Protein AF-K2C722-F1 (afdb_monomer_lite)

Foldseek 3Di:
DPPVVVVLQVVQLPQPVVVPPCLQAPDPPRPPPNDPPLLVQDPCSVCVVPPVVVVQQPDDQKWKWKAKDLCVVVCVVVVDDFFDPPDLDRHGDTFTWDQPPVPRDIDTDPVVVCCLPPNVVVVPPDPRRIDIDMDIDGDDPPDDDTHGNVVSCVVVVVVVCVVCVVVDDPVRVVVVVVVVVVVCVVCVVVVCVPVVDDPVVSVVVVSVVD

Structure (mmCIF, N/CA/C/O backbone):
data_AF-K2C722-F1
#
_entry.id   AF-K2C722-F1
#
loop_
_atom_site.group_PDB
_atom_site.id
_atom_site.type_symbol
_atom_site.label_atom_id
_atom_site.label_alt_id
_atom_site.label_comp_id
_atom_site.label_asym_id
_atom_site.label_entity_id
_atom_site.label_seq_id
_atom_site.pdbx_PDB_ins_code
_atom_site.Cartn_x
_atom_site.Cartn_y
_atom_site.Cartn_z
_atom_site.occupancy
_atom_site.B_iso_or_equiv
_atom_site.auth_seq_id
_atom_site.auth_comp_id
_atom_site.auth_asym_id
_atom_site.auth_atom_id
_atom_site.pdbx_PDB_model_num
ATOM 1 N N . MET A 1 1 ? -25.438 4.669 4.519 1.00 49.47 1 MET A N 1
ATOM 2 C CA . MET A 1 1 ? -24.004 4.499 4.836 1.00 49.47 1 MET A CA 1
ATOM 3 C C . MET A 1 1 ? -23.134 4.475 3.572 1.00 49.47 1 MET A C 1
ATOM 5 O O . MET A 1 1 ? -22.065 5.057 3.625 1.00 49.47 1 MET A O 1
ATOM 9 N N . ASN A 1 2 ? -23.603 3.926 2.437 1.00 55.91 2 ASN A N 1
ATOM 10 C CA . ASN A 1 2 ? -22.824 3.865 1.182 1.00 55.91 2 ASN A CA 1
ATOM 11 C C . ASN A 1 2 ? -22.494 5.229 0.547 1.00 55.91 2 ASN A C 1
ATOM 13 O O . ASN A 1 2 ? -21.350 5.465 0.202 1.00 55.91 2 ASN A O 1
ATOM 17 N N . ASP A 1 3 ? -23.433 6.176 0.503 1.00 63.31 3 ASP A N 1
ATOM 18 C CA . ASP A 1 3 ? -23.260 7.414 -0.286 1.00 63.31 3 ASP A CA 1
ATOM 19 C C . ASP A 1 3 ? -22.109 8.331 0.194 1.00 63.31 3 ASP A C 1
ATOM 21 O O . ASP A 1 3 ? -21.413 8.969 -0.593 1.00 63.31 3 ASP A O 1
ATOM 25 N N . ALA A 1 4 ? -21.870 8.387 1.509 1.00 63.53 4 ALA A N 1
ATOM 26 C CA . ALA A 1 4 ? -20.771 9.167 2.085 1.00 63.53 4 ALA A CA 1
ATOM 27 C C . ALA A 1 4 ? -19.415 8.452 1.967 1.00 63.53 4 ALA A C 1
ATOM 29 O O . ALA A 1 4 ? -18.382 9.115 1.868 1.00 63.53 4 ALA A O 1
ATOM 30 N N . TYR A 1 5 ? -19.427 7.114 1.983 1.00 64.25 5 TYR A N 1
ATOM 31 C CA . TYR A 1 5 ? -18.240 6.289 1.784 1.00 64.25 5 TYR A CA 1
ATOM 32 C C . TYR A 1 5 ? -17.768 6.373 0.339 1.00 64.25 5 TYR A C 1
ATOM 34 O O . TYR A 1 5 ? -16.618 6.729 0.102 1.00 64.25 5 TYR A O 1
ATOM 42 N N . ASP A 1 6 ? -18.681 6.145 -0.604 1.00 66.06 6 ASP A N 1
ATOM 43 C CA . ASP A 1 6 ? -18.405 6.186 -2.036 1.00 66.06 6 ASP A CA 1
ATOM 44 C C . ASP A 1 6 ? -17.874 7.570 -2.427 1.00 66.06 6 ASP A C 1
ATOM 46 O O . ASP A 1 6 ? -16.837 7.679 -3.074 1.00 66.06 6 ASP A O 1
ATOM 50 N N . LYS A 1 7 ? -18.462 8.644 -1.882 1.00 68.94 7 LYS A N 1
ATOM 51 C CA . LYS A 1 7 ? -17.962 10.010 -2.081 1.00 68.94 7 LYS A CA 1
ATOM 52 C C . LYS A 1 7 ? -16.553 10.245 -1.520 1.00 68.94 7 LYS A C 1
ATOM 54 O O . LYS A 1 7 ? -15.728 10.875 -2.180 1.00 68.94 7 LYS A O 1
ATOM 59 N N . ALA A 1 8 ? -16.259 9.789 -0.300 1.00 64.00 8 ALA A N 1
ATOM 60 C CA . ALA A 1 8 ? -14.927 9.951 0.292 1.00 64.00 8 ALA A CA 1
ATOM 61 C C . ALA A 1 8 ? -13.867 9.126 -0.457 1.00 64.00 8 ALA A C 1
ATOM 63 O O . ALA A 1 8 ? -12.731 9.578 -0.627 1.00 64.00 8 ALA A O 1
ATOM 64 N N . LEU A 1 9 ? -14.252 7.937 -0.925 1.00 64.44 9 LEU A N 1
ATOM 65 C CA . LEU A 1 9 ? -13.426 7.066 -1.745 1.00 64.44 9 LEU A CA 1
ATOM 66 C C . LEU A 1 9 ? -13.144 7.718 -3.104 1.00 64.44 9 LEU A C 1
ATOM 68 O O . LEU A 1 9 ? -11.983 7.807 -3.492 1.00 64.44 9 LEU A O 1
ATOM 72 N N . ASP A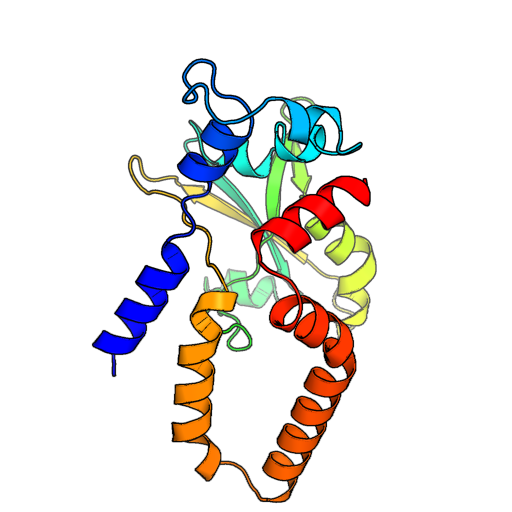 1 10 ? -14.163 8.261 -3.771 1.00 66.12 10 ASP A N 1
ATOM 73 C CA . ASP A 1 10 ? -14.034 9.000 -5.031 1.00 66.12 10 ASP A CA 1
ATOM 74 C C . ASP A 1 10 ? -13.105 10.215 -4.879 1.00 66.12 10 ASP A C 1
ATOM 76 O O . ASP A 1 10 ? -12.192 10.426 -5.680 1.00 66.12 10 ASP A O 1
ATOM 80 N N . GLU A 1 11 ? -13.253 10.988 -3.798 1.00 64.75 11 GLU A N 1
ATOM 81 C CA . GLU A 1 11 ? -12.374 12.125 -3.502 1.00 64.75 11 GLU A CA 1
ATOM 82 C C . GLU A 1 11 ? -10.918 11.697 -3.232 1.00 64.75 11 GLU A C 1
ATOM 84 O O . GLU A 1 11 ? -9.975 12.401 -3.636 1.00 64.75 11 GLU A O 1
ATOM 89 N N . ALA A 1 12 ? -10.712 10.559 -2.561 1.00 59.62 12 ALA A N 1
ATOM 90 C CA . ALA A 1 12 ? -9.397 9.967 -2.310 1.00 59.62 12 ALA A CA 1
ATOM 91 C C . ALA A 1 12 ? -8.773 9.381 -3.585 1.00 59.62 12 ALA A C 1
ATOM 93 O O . ALA A 1 12 ? -7.562 9.502 -3.780 1.00 59.62 12 ALA A O 1
ATOM 94 N N . HIS A 1 13 ? -9.601 8.842 -4.477 1.00 60.03 13 HIS A N 1
ATOM 95 C CA . HIS A 1 13 ? -9.260 8.415 -5.827 1.00 60.03 13 HIS A CA 1
ATOM 96 C C . HIS A 1 13 ? -8.965 9.602 -6.768 1.00 60.03 13 HIS A C 1
ATOM 98 O O . HIS A 1 13 ? -8.441 9.432 -7.857 1.00 60.03 13 HIS A O 1
ATOM 104 N N . CYS A 1 14 ? -9.133 10.863 -6.379 1.00 53.41 14 CYS A N 1
ATOM 105 C CA . CYS A 1 14 ? -8.705 11.972 -7.248 1.00 53.41 14 CYS A CA 1
ATOM 106 C C . CYS A 1 14 ? -7.170 12.168 -7.353 1.00 53.41 14 CYS A C 1
ATOM 108 O O . CYS A 1 14 ? -6.729 13.243 -7.767 1.00 53.41 14 CYS A O 1
ATOM 110 N N . PHE A 1 15 ? -6.321 11.187 -7.000 1.00 47.53 15 PHE A N 1
ATOM 111 C CA . PHE A 1 15 ? -4.897 11.241 -7.355 1.00 47.53 15 PHE A CA 1
ATOM 112 C C . PHE A 1 15 ? -4.703 10.853 -8.826 1.00 47.53 15 PHE A C 1
ATOM 114 O O . PHE A 1 15 ? -4.385 9.717 -9.189 1.00 47.53 15 PHE A O 1
ATOM 121 N N . GLU A 1 16 ? -4.896 11.844 -9.692 1.00 51.19 16 GLU A N 1
ATOM 122 C CA . GLU A 1 16 ? -4.598 11.769 -11.115 1.00 51.19 16 GLU A CA 1
ATOM 123 C C . GLU A 1 16 ? -3.079 11.799 -11.359 1.00 51.19 16 GLU A C 1
ATOM 125 O O . GLU A 1 16 ? -2.520 12.801 -11.808 1.00 51.19 16 GLU A O 1
ATOM 130 N N . GLY A 1 17 ? -2.396 10.685 -11.075 1.00 42.75 17 GLY A N 1
ATOM 131 C CA . GLY A 1 17 ? -0.932 10.585 -11.153 1.00 42.75 17 GLY A CA 1
ATOM 132 C C . GLY A 1 17 ? -0.326 11.012 -12.499 1.00 42.75 17 GLY A C 1
ATOM 133 O O . GLY A 1 17 ? 0.795 11.507 -12.528 1.00 42.75 17 GLY A O 1
ATOM 134 N N . ARG A 1 18 ? -1.070 10.912 -13.611 1.00 40.12 18 ARG A N 1
ATOM 135 C CA . ARG A 1 18 ? -0.572 11.319 -14.937 1.00 40.12 18 ARG A CA 1
ATOM 136 C C . ARG A 1 18 ? -0.711 12.792 -15.278 1.00 40.12 18 ARG A C 1
ATOM 138 O O . ARG A 1 18 ? 0.206 13.321 -15.897 1.00 40.12 18 ARG A O 1
ATOM 145 N N . LYS A 1 19 ? -1.826 13.437 -14.914 1.00 41.91 19 LYS A N 1
ATOM 146 C CA . LYS A 1 19 ? -1.986 14.870 -15.202 1.00 41.91 19 LYS A CA 1
ATOM 147 C C . LYS A 1 19 ? -1.009 15.666 -14.355 1.00 41.91 19 LYS A C 1
ATOM 149 O O . LYS A 1 19 ? -0.272 16.473 -14.880 1.00 41.91 19 LYS A O 1
ATOM 154 N N . CYS A 1 20 ? -0.879 15.334 -13.072 1.00 43.81 20 CYS A N 1
ATOM 155 C CA . CYS A 1 20 ? 0.041 16.066 -12.213 1.00 43.81 20 CYS A CA 1
ATOM 156 C C . CYS A 1 20 ? 1.510 15.799 -12.564 1.00 43.81 20 CYS A C 1
ATOM 158 O O . CYS A 1 20 ? 2.235 16.744 -12.807 1.00 43.81 20 CYS A O 1
ATOM 160 N N . LEU A 1 21 ? 1.991 14.555 -12.644 1.00 40.16 21 LEU A N 1
ATOM 161 C CA . LEU A 1 21 ? 3.446 14.361 -12.679 1.00 40.16 21 LEU A CA 1
ATOM 162 C C . LEU A 1 21 ? 4.076 14.623 -14.054 1.00 40.16 21 LEU A C 1
ATOM 164 O O . LEU A 1 21 ? 5.114 15.257 -14.094 1.00 40.16 21 LEU A O 1
ATOM 168 N N . ARG A 1 22 ? 3.468 14.251 -15.190 1.00 38.78 22 ARG A N 1
ATOM 169 C CA . ARG A 1 22 ? 4.047 14.570 -16.518 1.00 38.78 22 ARG A CA 1
ATOM 170 C C . ARG A 1 22 ? 3.846 16.029 -16.946 1.00 38.78 22 ARG A C 1
ATOM 172 O O . ARG A 1 22 ? 4.718 16.570 -17.617 1.00 38.78 22 ARG A O 1
ATOM 179 N N . GLU A 1 23 ? 2.744 16.679 -16.564 1.00 42.31 23 GLU A N 1
ATOM 180 C CA . GLU A 1 23 ? 2.577 18.128 -16.795 1.00 42.31 23 GLU A CA 1
ATOM 181 C C . GLU A 1 23 ? 3.453 18.950 -15.836 1.00 42.31 23 GLU A C 1
ATOM 183 O O . GLU A 1 23 ? 3.826 20.067 -16.182 1.00 42.31 23 GLU A O 1
ATOM 188 N N . ILE A 1 24 ? 3.832 18.393 -14.673 1.00 42.31 24 ILE A N 1
ATOM 189 C CA . ILE A 1 24 ? 4.789 19.020 -13.749 1.00 42.31 24 ILE A CA 1
ATOM 190 C C . ILE A 1 24 ? 6.258 18.698 -14.114 1.00 42.31 24 ILE A C 1
ATOM 192 O O . ILE A 1 24 ? 7.150 19.501 -13.857 1.00 42.31 24 ILE A O 1
ATOM 196 N N . PHE A 1 25 ? 6.536 17.541 -14.721 1.00 42.22 25 PHE A N 1
ATOM 197 C CA . PHE A 1 25 ? 7.895 16.988 -14.806 1.00 42.22 25 PHE A CA 1
ATOM 198 C C . PHE A 1 25 ? 8.334 16.500 -16.205 1.00 42.22 25 PHE A C 1
ATOM 200 O O . PHE A 1 25 ? 9.303 15.755 -16.300 1.00 42.22 25 PHE A O 1
ATOM 207 N N . GLY A 1 26 ? 7.681 16.920 -17.298 1.00 44.34 26 GLY A N 1
ATOM 208 C CA . GLY A 1 26 ? 8.295 16.859 -18.639 1.00 44.34 26 GLY A CA 1
ATOM 209 C C . GLY A 1 26 ? 7.535 16.091 -19.725 1.00 44.34 26 GLY A C 1
ATOM 210 O O . GLY A 1 26 ? 8.041 15.126 -20.292 1.00 44.34 26 GLY A O 1
ATOM 211 N N . SER A 1 27 ? 6.342 16.552 -20.103 1.00 36.72 27 SER A N 1
ATOM 212 C CA . SER A 1 27 ? 5.825 16.291 -21.453 1.00 36.72 27 SER A CA 1
ATOM 213 C C . SER A 1 27 ? 6.353 17.355 -22.428 1.00 36.72 27 SER A C 1
ATOM 215 O O . SER A 1 27 ? 6.336 18.532 -22.070 1.00 36.72 27 SER A O 1
ATOM 217 N N . PRO A 1 28 ? 6.702 17.011 -23.685 1.00 42.84 28 PRO A N 1
ATOM 218 C CA . PRO A 1 28 ? 6.964 18.005 -24.733 1.00 42.84 28 PRO A CA 1
ATOM 219 C C . PRO A 1 28 ? 5.749 18.902 -25.056 1.00 42.84 28 PRO A C 1
ATOM 221 O O . PRO A 1 28 ? 5.898 19.870 -25.791 1.00 42.84 28 PRO A O 1
ATOM 224 N N . ASN A 1 29 ? 4.569 18.613 -24.484 1.00 41.41 29 ASN A N 1
ATOM 225 C CA . ASN A 1 29 ? 3.365 19.448 -24.546 1.00 41.41 29 ASN A CA 1
ATOM 226 C C . ASN A 1 29 ? 2.873 19.917 -23.155 1.00 41.41 29 ASN A C 1
ATOM 228 O O . ASN A 1 29 ? 1.690 20.221 -22.995 1.00 41.41 29 ASN A O 1
ATOM 232 N N . ALA A 1 30 ? 3.734 19.953 -22.130 1.00 37.91 30 ALA A N 1
ATOM 233 C CA . ALA A 1 30 ? 3.372 20.530 -20.832 1.00 37.91 30 ALA A CA 1
ATOM 234 C C . ALA A 1 30 ? 3.142 22.056 -20.958 1.00 37.91 30 ALA A C 1
ATOM 236 O O . ALA A 1 30 ? 3.867 22.723 -21.703 1.00 37.91 30 ALA A O 1
ATOM 237 N N . PRO A 1 31 ? 2.149 22.642 -20.257 1.00 34.94 31 PRO A N 1
ATOM 238 C CA . PRO A 1 31 ? 1.956 24.088 -20.261 1.00 34.94 31 PRO A CA 1
ATOM 239 C C . PRO A 1 31 ? 3.216 24.778 -19.722 1.00 34.94 31 PRO A C 1
ATOM 241 O O . PRO A 1 31 ? 3.746 24.382 -18.686 1.00 34.94 31 PRO A O 1
ATOM 244 N N . ALA A 1 32 ? 3.665 25.832 -20.412 1.00 42.56 32 ALA A N 1
ATOM 245 C CA . ALA A 1 32 ? 4.924 26.565 -20.197 1.00 42.56 32 ALA A CA 1
ATOM 246 C C . ALA A 1 32 ? 5.146 27.155 -18.781 1.00 42.56 32 ALA A C 1
ATOM 248 O O . ALA A 1 32 ? 6.122 27.860 -18.549 1.00 42.56 32 ALA A O 1
ATOM 249 N N . SER A 1 33 ? 4.241 26.904 -17.834 1.00 42.19 33 SER A N 1
ATOM 250 C CA . SER A 1 33 ? 4.315 27.361 -16.449 1.00 42.19 33 SER A CA 1
ATOM 251 C C . SER A 1 33 ? 4.879 26.330 -15.471 1.00 42.19 33 SER A C 1
ATOM 253 O O . SER A 1 33 ? 5.036 26.672 -14.298 1.00 42.19 33 SER A O 1
ATOM 255 N N . CYS A 1 34 ? 5.150 25.084 -15.886 1.00 38.12 34 CYS A N 1
ATOM 256 C CA . CYS A 1 34 ? 5.889 24.174 -15.019 1.00 38.12 34 CYS A CA 1
ATOM 257 C C . CYS A 1 34 ? 7.390 24.313 -15.253 1.00 38.12 34 CYS A C 1
ATOM 259 O O . CYS A 1 34 ? 7.947 23.768 -16.199 1.00 38.12 34 CYS A O 1
ATOM 261 N N . ASN A 1 35 ? 8.025 25.116 -14.404 1.00 43.09 35 ASN A N 1
ATOM 262 C CA . ASN A 1 35 ? 9.447 25.402 -14.490 1.00 43.09 35 ASN A CA 1
ATOM 263 C C . ASN A 1 35 ? 10.284 24.114 -14.364 1.00 43.09 35 ASN A C 1
ATOM 265 O O . ASN A 1 35 ? 10.255 23.453 -13.325 1.00 43.09 35 ASN A O 1
ATOM 269 N N . ASP A 1 36 ? 11.122 23.862 -15.373 1.00 48.97 36 ASP A N 1
ATOM 270 C CA . ASP A 1 36 ? 12.230 22.885 -15.451 1.00 48.97 36 ASP A CA 1
ATOM 271 C C . ASP A 1 36 ? 13.205 22.880 -14.244 1.00 48.97 36 ASP A C 1
ATOM 273 O O . ASP A 1 36 ? 14.130 22.068 -14.149 1.00 48.97 36 ASP A O 1
ATOM 277 N N . THR A 1 37 ? 13.042 23.794 -13.289 1.00 49.41 37 THR A N 1
ATOM 278 C CA . THR A 1 37 ? 13.976 24.039 -12.188 1.00 49.41 37 THR A CA 1
ATOM 279 C C . THR A 1 37 ? 13.846 23.065 -11.017 1.00 49.41 37 THR A C 1
ATOM 281 O O . THR A 1 37 ? 14.805 22.907 -10.268 1.00 49.41 37 THR A O 1
ATOM 284 N N . LEU A 1 38 ? 12.707 22.391 -10.829 1.00 46.19 38 LEU A N 1
ATOM 285 C CA . LEU A 1 38 ? 12.528 21.440 -9.716 1.00 46.19 38 LEU A CA 1
ATOM 286 C C . LEU A 1 38 ? 13.234 20.095 -9.964 1.00 46.19 38 LEU A C 1
ATOM 288 O O . LEU A 1 38 ? 13.775 19.508 -9.028 1.00 46.19 38 LEU A O 1
ATOM 292 N N . LEU A 1 39 ? 13.284 19.631 -11.219 1.00 44.94 39 LEU A N 1
ATOM 293 C CA . LEU A 1 39 ? 13.963 18.379 -11.582 1.00 44.94 39 LEU A CA 1
ATOM 294 C C . LEU A 1 39 ? 15.482 18.510 -11.627 1.00 44.94 39 LEU A C 1
ATOM 296 O O . LEU A 1 39 ? 16.199 17.574 -11.295 1.00 44.94 39 LEU A O 1
ATOM 300 N N . THR A 1 40 ? 15.972 19.674 -12.043 1.00 49.09 40 THR A N 1
ATOM 301 C CA . THR A 1 40 ? 17.409 19.940 -12.166 1.00 49.09 40 THR A CA 1
ATOM 302 C C . THR A 1 40 ? 18.084 20.200 -10.820 1.00 49.09 40 THR A C 1
ATOM 304 O O . THR A 1 40 ? 19.303 20.083 -10.727 1.00 49.09 40 THR A O 1
ATOM 307 N N . ARG A 1 41 ? 17.313 20.537 -9.774 1.00 47.56 41 ARG A N 1
ATOM 308 C CA . ARG A 1 41 ? 17.839 20.894 -8.445 1.00 47.56 41 ARG A CA 1
ATOM 309 C C . ARG A 1 41 ? 17.711 19.787 -7.406 1.00 47.56 41 ARG A C 1
ATOM 311 O O . ARG A 1 41 ? 18.545 19.719 -6.515 1.00 47.56 41 ARG A O 1
ATOM 318 N N . ALA A 1 42 ? 16.729 18.89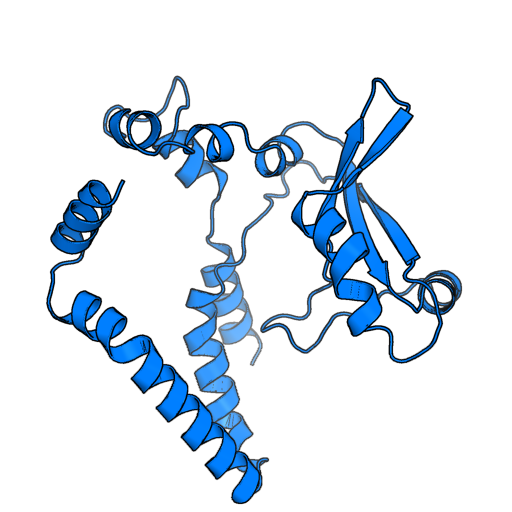3 -7.523 1.00 50.47 42 ALA A N 1
ATOM 319 C CA . ALA A 1 42 ? 16.651 17.746 -6.628 1.00 50.47 42 ALA A CA 1
ATOM 320 C C . ALA A 1 42 ? 17.592 16.627 -7.128 1.00 50.47 42 ALA A C 1
ATOM 322 O O . ALA A 1 42 ? 17.359 16.081 -8.208 1.00 50.47 42 ALA A O 1
ATOM 323 N N . PRO A 1 43 ? 18.617 16.219 -6.354 1.00 52.69 43 PRO A N 1
ATOM 324 C CA . PRO A 1 43 ? 19.655 15.286 -6.812 1.00 52.69 43 PRO A CA 1
ATOM 325 C C . PRO A 1 43 ? 19.133 13.902 -7.242 1.00 52.69 43 PRO A C 1
ATOM 327 O O . PRO A 1 43 ? 19.845 13.159 -7.907 1.00 52.69 43 PRO A O 1
ATOM 330 N N . ASN A 1 44 ? 17.880 13.570 -6.908 1.00 52.72 44 ASN A N 1
ATOM 331 C CA . ASN A 1 44 ? 17.218 12.307 -7.242 1.00 52.72 44 ASN A CA 1
ATOM 332 C C . ASN A 1 44 ? 15.954 12.483 -8.099 1.00 52.72 44 ASN A C 1
ATOM 334 O O . ASN A 1 44 ? 15.163 11.549 -8.222 1.00 52.72 44 ASN A O 1
ATOM 338 N N . ALA A 1 45 ? 15.707 13.667 -8.666 1.00 52.44 45 ALA A N 1
ATOM 339 C CA . ALA A 1 45 ? 14.461 13.937 -9.382 1.00 52.44 45 ALA A CA 1
ATOM 340 C C . ALA A 1 45 ? 14.272 13.045 -10.620 1.00 52.44 45 ALA A C 1
ATOM 342 O O . ALA A 1 45 ? 13.152 12.647 -10.936 1.00 52.44 45 ALA A O 1
ATOM 343 N N . CYS A 1 46 ? 15.374 12.663 -11.273 1.00 55.75 46 CYS A N 1
ATOM 344 C CA . CYS A 1 46 ? 15.379 11.717 -12.389 1.00 55.75 46 CYS A CA 1
ATOM 345 C C . CYS A 1 46 ? 14.775 10.349 -12.019 1.00 55.75 46 CYS A C 1
ATOM 347 O O . CYS A 1 46 ? 14.106 9.743 -12.850 1.00 55.75 46 CYS A O 1
ATOM 349 N N . LEU A 1 47 ? 14.895 9.903 -10.758 1.00 55.56 47 LEU A N 1
ATOM 350 C CA . LEU A 1 47 ? 14.287 8.651 -10.278 1.00 55.56 47 LEU A CA 1
ATOM 351 C C . LEU A 1 47 ? 12.750 8.699 -10.241 1.00 55.56 47 LEU A C 1
ATOM 353 O O . LEU A 1 47 ? 12.101 7.655 -10.158 1.00 55.56 47 LEU A O 1
ATOM 357 N N . TYR A 1 48 ? 12.162 9.899 -10.256 1.00 55.41 48 TYR A N 1
ATOM 358 C CA . TYR A 1 48 ? 10.713 10.097 -10.306 1.00 55.41 48 TYR A CA 1
ATOM 359 C C . TYR A 1 48 ? 10.197 10.241 -11.739 1.00 55.41 48 TYR A C 1
ATOM 361 O O . TYR A 1 48 ? 9.076 9.815 -12.012 1.00 55.41 48 TYR A O 1
ATOM 369 N N . VAL A 1 49 ? 11.004 10.816 -12.638 1.00 54.31 49 VAL A N 1
ATOM 370 C CA . VAL A 1 49 ? 10.675 10.973 -14.064 1.00 54.31 49 VAL A CA 1
ATOM 371 C C . VAL A 1 49 ? 10.718 9.621 -14.776 1.00 54.31 49 VAL A C 1
ATOM 373 O O . VAL A 1 49 ? 9.732 9.236 -15.400 1.00 54.31 49 VAL A O 1
ATOM 376 N N . ASP A 1 50 ? 11.797 8.861 -14.577 1.00 53.97 50 ASP A N 1
ATOM 377 C CA . ASP A 1 50 ? 12.012 7.539 -15.182 1.00 53.97 50 ASP A CA 1
ATOM 378 C C . ASP A 1 50 ? 11.595 6.412 -14.224 1.00 53.97 50 ASP A C 1
ATOM 380 O O . ASP A 1 50 ? 12.249 5.372 -14.088 1.00 53.97 50 ASP A O 1
ATOM 384 N N . ASN A 1 51 ? 10.510 6.633 -13.477 1.00 58.72 51 ASN A N 1
ATOM 385 C CA . ASN A 1 51 ? 10.014 5.618 -12.566 1.00 58.72 51 ASN A CA 1
ATOM 386 C C . ASN A 1 51 ? 9.175 4.590 -13.327 1.00 58.72 51 ASN A C 1
ATOM 388 O O . ASN A 1 51 ? 8.047 4.853 -13.749 1.00 58.72 51 ASN A O 1
ATOM 392 N N . VAL A 1 52 ? 9.710 3.377 -13.404 1.00 64.19 52 VAL A N 1
ATOM 393 C CA . VAL A 1 52 ? 9.074 2.192 -13.991 1.00 64.19 52 VAL A CA 1
ATOM 394 C C . VAL A 1 52 ? 7.649 1.921 -13.440 1.00 64.19 52 VAL A C 1
ATOM 396 O O . VAL A 1 52 ? 6.816 1.339 -14.139 1.00 64.19 52 VAL A O 1
ATOM 399 N N . LEU A 1 53 ? 7.301 2.404 -12.234 1.00 61.47 53 LEU A N 1
ATOM 400 C CA . LEU A 1 53 ? 5.927 2.362 -11.704 1.00 61.47 53 LEU A CA 1
ATOM 401 C C . LEU A 1 53 ? 4.915 3.059 -12.633 1.00 61.47 53 LEU A C 1
ATOM 403 O O . LEU A 1 53 ? 3.761 2.632 -12.733 1.00 61.47 53 LEU A O 1
ATOM 407 N N . PHE A 1 54 ? 5.333 4.137 -13.300 1.00 59.72 54 PHE A N 1
ATOM 408 C CA . PHE A 1 54 ? 4.500 4.905 -14.225 1.00 59.72 54 PHE A CA 1
ATOM 409 C C . PHE A 1 54 ? 4.512 4.323 -15.642 1.00 59.72 54 PHE A C 1
ATOM 411 O O . PHE A 1 54 ? 3.510 4.435 -16.346 1.00 59.72 54 PHE A O 1
ATOM 418 N N . GLU A 1 55 ? 5.585 3.638 -16.039 1.00 57.88 55 GLU A N 1
ATOM 419 C CA . GLU A 1 55 ? 5.678 2.943 -17.332 1.00 57.88 55 GLU A CA 1
ATOM 420 C C . GLU A 1 55 ? 4.735 1.743 -17.413 1.00 57.88 55 GLU A C 1
ATOM 422 O O . GLU A 1 55 ? 4.112 1.504 -18.445 1.00 57.88 55 GLU A O 1
ATOM 427 N N . CYS A 1 56 ? 4.528 1.051 -16.289 1.00 55.38 56 CYS A N 1
ATOM 428 C CA . CYS A 1 56 ? 3.602 -0.078 -16.176 1.00 55.38 56 CYS A CA 1
ATOM 429 C C . CYS A 1 56 ? 2.130 0.303 -16.462 1.00 55.38 56 CYS A C 1
ATOM 431 O O . CYS A 1 56 ? 1.242 -0.550 -16.435 1.00 55.38 56 CYS A O 1
ATOM 433 N N . GLN A 1 57 ? 1.839 1.590 -16.687 1.00 55.97 57 GLN A N 1
ATOM 434 C CA . GLN A 1 57 ? 0.498 2.110 -16.924 1.00 55.97 57 GLN A CA 1
ATOM 435 C C . GLN A 1 57 ? 0.174 2.313 -18.412 1.00 55.97 57 GLN A C 1
ATOM 437 O O . GLN A 1 57 ? -1.006 2.335 -18.756 1.00 55.97 57 GLN A O 1
ATOM 442 N N . ASP A 1 58 ? 1.166 2.518 -19.278 1.00 52.47 58 ASP A N 1
ATOM 443 C CA . ASP A 1 58 ? 0.955 2.896 -20.678 1.00 52.47 58 ASP A CA 1
ATOM 444 C C . ASP A 1 58 ? 1.380 1.761 -21.613 1.00 52.47 58 ASP A C 1
ATOM 446 O O . ASP A 1 58 ? 2.561 1.477 -21.763 1.00 52.47 58 ASP A O 1
ATOM 450 N N . ASN A 1 59 ? 0.402 1.140 -22.277 1.00 55.31 59 ASN A N 1
ATOM 451 C CA . ASN A 1 59 ? 0.577 0.203 -23.399 1.00 55.31 59 ASN A CA 1
ATOM 452 C C . ASN A 1 59 ? 0.947 -1.257 -23.082 1.00 55.31 59 ASN A C 1
ATOM 454 O O . ASN A 1 59 ? 1.310 -1.990 -24.001 1.00 55.31 59 ASN A O 1
ATOM 458 N N . GLN A 1 60 ? 0.809 -1.727 -21.840 1.00 67.56 60 GLN A N 1
ATOM 459 C CA . GLN A 1 60 ? 0.925 -3.162 -21.541 1.00 67.56 60 GLN A CA 1
ATOM 460 C C . GLN A 1 60 ? -0.459 -3.820 -21.461 1.00 67.56 60 GLN A C 1
ATOM 462 O O . GLN A 1 60 ? -1.339 -3.312 -20.766 1.00 67.56 60 GLN A O 1
ATOM 467 N N . GLU A 1 61 ? -0.659 -4.958 -22.140 1.00 79.75 61 GLU A N 1
ATOM 468 C CA . GLU A 1 61 ? -1.895 -5.757 -22.012 1.00 79.75 61 GLU A CA 1
ATOM 469 C C . GLU A 1 61 ? -2.041 -6.334 -20.599 1.00 79.75 61 GLU A C 1
ATOM 471 O O . GLU A 1 61 ? -3.153 -6.448 -20.088 1.00 79.75 61 GLU A O 1
ATOM 476 N N . PHE A 1 62 ? -0.918 -6.614 -19.939 1.00 84.25 62 PHE A N 1
ATOM 477 C CA . PHE A 1 62 ? -0.870 -7.185 -18.602 1.00 84.25 62 PHE A CA 1
ATOM 478 C C . PHE A 1 62 ? 0.016 -6.365 -17.675 1.00 84.25 62 PHE A C 1
ATOM 480 O O . PHE A 1 62 ? 0.943 -5.676 -18.099 1.00 84.25 62 PHE A O 1
ATOM 487 N N . SER A 1 63 ? -0.270 -6.437 -16.384 1.00 84.25 63 SER A N 1
ATOM 488 C CA . SER A 1 63 ? 0.624 -5.945 -15.347 1.00 84.25 63 SER A CA 1
ATOM 489 C C . SER A 1 63 ? 0.780 -6.970 -14.254 1.00 84.25 63 SER A C 1
ATOM 491 O O . SER A 1 63 ? -0.178 -7.638 -13.874 1.00 84.25 63 SER A O 1
ATOM 493 N N . TYR A 1 64 ? 2.006 -7.068 -13.759 1.00 87.38 64 TYR A N 1
ATOM 494 C CA . TYR A 1 64 ? 2.401 -8.121 -12.850 1.00 87.38 64 TYR A CA 1
ATOM 495 C C . TYR A 1 64 ? 2.600 -7.565 -11.450 1.00 87.38 64 TYR A C 1
ATOM 497 O O . TYR A 1 64 ? 3.231 -6.524 -11.250 1.00 87.38 64 TYR A O 1
ATOM 505 N N . PHE A 1 65 ? 2.056 -8.273 -10.473 1.00 88.94 65 PHE A N 1
ATOM 506 C CA . PHE A 1 65 ? 2.096 -7.884 -9.076 1.00 88.94 65 PHE A CA 1
ATOM 507 C C . PHE A 1 65 ? 2.512 -9.071 -8.227 1.00 88.94 65 PHE A C 1
ATOM 509 O O . PHE A 1 65 ? 2.026 -10.178 -8.412 1.00 88.94 65 PHE A O 1
ATOM 516 N N . VAL A 1 66 ? 3.407 -8.839 -7.281 1.00 90.94 66 VAL A N 1
ATOM 517 C CA . VAL A 1 66 ? 3.874 -9.845 -6.338 1.00 90.94 66 VAL A CA 1
ATOM 518 C C . VAL A 1 66 ? 3.187 -9.648 -5.000 1.00 90.94 66 VAL A C 1
ATOM 520 O O . VAL A 1 66 ? 3.244 -8.564 -4.418 1.00 90.94 66 VAL A O 1
ATOM 523 N N . HIS A 1 67 ? 2.583 -10.717 -4.500 1.00 90.25 67 HIS A N 1
ATOM 524 C CA . HIS A 1 67 ? 2.086 -10.819 -3.140 1.00 90.25 67 HIS A CA 1
ATOM 525 C C . HIS A 1 67 ? 2.974 -11.769 -2.340 1.00 90.25 67 HIS A C 1
ATOM 527 O O . HIS A 1 67 ? 3.207 -12.912 -2.734 1.00 90.25 67 HIS A O 1
ATOM 533 N N . LEU A 1 68 ? 3.489 -11.272 -1.220 1.00 88.19 68 LEU A N 1
ATOM 534 C CA . LEU A 1 68 ? 4.314 -12.049 -0.303 1.00 88.19 68 LEU A CA 1
ATOM 535 C C . LEU A 1 68 ? 3.410 -12.677 0.754 1.00 88.19 68 LEU A C 1
ATOM 537 O O . LEU A 1 68 ? 2.629 -11.973 1.389 1.00 88.19 68 LEU A O 1
ATOM 541 N N . THR A 1 69 ? 3.514 -13.989 0.946 1.00 84.94 69 THR A N 1
ATOM 542 C CA . THR A 1 69 ? 2.632 -14.725 1.860 1.00 84.94 69 THR A CA 1
ATOM 543 C C . THR A 1 69 ? 3.333 -15.924 2.491 1.00 84.94 69 THR A C 1
ATOM 545 O O . THR A 1 69 ? 4.251 -16.497 1.915 1.00 84.94 69 THR A O 1
ATOM 548 N N . THR A 1 70 ? 2.893 -16.340 3.676 1.00 84.62 70 THR A N 1
ATOM 549 C CA . THR A 1 70 ? 3.261 -17.628 4.296 1.00 84.62 70 THR A CA 1
ATOM 550 C C . THR A 1 70 ? 2.178 -18.697 4.106 1.00 84.62 70 THR A C 1
ATOM 552 O O . THR A 1 70 ? 2.330 -19.818 4.586 1.00 84.62 70 THR A O 1
ATOM 555 N N . ARG A 1 71 ? 1.085 -18.355 3.406 1.00 85.00 71 ARG A N 1
ATOM 556 C CA . ARG A 1 71 ? -0.137 -19.157 3.225 1.00 85.00 71 ARG A CA 1
ATOM 557 C C . ARG A 1 71 ? -0.431 -19.459 1.750 1.00 85.00 71 ARG A C 1
ATOM 559 O O . ARG A 1 71 ? -1.583 -19.471 1.329 1.00 85.00 71 ARG A O 1
ATOM 566 N N . GLU A 1 72 ? 0.615 -19.673 0.954 1.00 88.25 72 GLU A N 1
ATOM 567 C CA . GLU A 1 72 ? 0.518 -19.986 -0.483 1.00 88.25 72 GLU A CA 1
ATOM 568 C C . GLU A 1 72 ? -0.470 -21.130 -0.767 1.00 88.25 72 GLU A C 1
ATOM 570 O O . GLU A 1 72 ? -1.369 -20.972 -1.587 1.00 88.25 72 GLU A O 1
ATOM 575 N N . GLU A 1 73 ? -0.357 -22.246 -0.042 1.00 87.12 73 GLU A N 1
ATOM 576 C CA . GLU A 1 73 ? -1.210 -23.427 -0.237 1.00 87.12 73 GLU A CA 1
ATOM 577 C C . GLU A 1 73 ? -2.696 -23.137 0.029 1.00 87.12 73 GLU A C 1
ATOM 579 O O . GLU A 1 73 ? -3.565 -23.603 -0.707 1.00 87.12 73 GLU A O 1
ATOM 584 N N . GLU A 1 74 ? -3.003 -22.332 1.050 1.00 87.94 74 GLU A N 1
ATOM 585 C CA . GLU A 1 74 ? -4.375 -21.928 1.378 1.00 87.94 74 GLU A CA 1
ATOM 586 C C . GLU A 1 74 ? -4.963 -21.046 0.269 1.00 87.94 74 GLU A C 1
ATOM 588 O O . GLU A 1 74 ? -6.097 -21.256 -0.158 1.00 87.94 74 GLU A O 1
ATOM 593 N N . ILE A 1 75 ? -4.180 -20.096 -0.250 1.00 89.56 75 ILE A N 1
ATOM 594 C CA . ILE A 1 75 ? -4.616 -19.198 -1.328 1.00 89.56 75 ILE A CA 1
ATOM 595 C C . ILE A 1 75 ? -4.847 -19.981 -2.624 1.00 89.56 75 ILE A C 1
ATOM 597 O O . ILE A 1 75 ? -5.875 -19.789 -3.270 1.00 89.56 75 ILE A O 1
ATOM 601 N N . ILE A 1 76 ? -3.926 -20.878 -2.991 1.00 88.69 76 ILE A N 1
ATOM 602 C CA . ILE A 1 76 ? -4.043 -21.690 -4.211 1.00 88.69 76 ILE A CA 1
ATOM 603 C C . ILE A 1 76 ? -5.233 -22.649 -4.109 1.00 88.69 76 ILE A C 1
ATOM 605 O O . ILE A 1 76 ? -6.033 -22.721 -5.035 1.00 88.69 76 ILE A O 1
ATOM 609 N N . SER A 1 77 ? -5.384 -23.366 -2.991 1.00 91.31 77 SER A N 1
ATOM 610 C CA . SER A 1 77 ? -6.464 -24.353 -2.832 1.00 91.31 77 SER A CA 1
ATOM 611 C C . SER A 1 77 ? -7.855 -23.728 -2.733 1.00 91.31 77 SER A C 1
ATOM 613 O O . SER A 1 77 ? -8.831 -24.330 -3.176 1.00 91.31 77 SER A O 1
ATOM 615 N N . SER A 1 78 ? -7.960 -22.531 -2.151 1.00 91.44 78 SER A N 1
ATOM 616 C CA . SER A 1 78 ? -9.232 -21.815 -2.023 1.00 91.44 78 SER A CA 1
ATOM 617 C C . SER A 1 78 ? -9.558 -20.912 -3.213 1.00 91.44 78 SER A C 1
ATOM 619 O O . SER A 1 78 ? -10.686 -20.421 -3.290 1.00 91.44 78 SER A O 1
ATOM 621 N N . GLU A 1 79 ? -8.582 -20.662 -4.092 1.00 87.50 79 GLU A N 1
ATOM 622 C CA . GLU A 1 79 ? -8.629 -19.665 -5.169 1.00 87.50 79 GLU A CA 1
ATOM 623 C C . GLU A 1 79 ? -9.047 -18.265 -4.677 1.00 87.50 79 GLU A C 1
ATOM 625 O O . GLU A 1 79 ? -9.653 -17.473 -5.404 1.00 87.50 79 GLU A O 1
ATOM 630 N N . LYS A 1 80 ? -8.750 -17.944 -3.411 1.00 87.06 80 LYS A N 1
ATOM 631 C CA . LYS A 1 80 ? -9.158 -16.694 -2.766 1.00 87.06 80 LYS A CA 1
ATOM 632 C C . LYS A 1 80 ? -7.979 -16.014 -2.099 1.00 87.06 80 LYS A C 1
ATOM 634 O O . LYS A 1 80 ? -7.242 -16.613 -1.322 1.00 87.06 80 LYS A O 1
ATOM 639 N N . ILE A 1 81 ? -7.872 -14.713 -2.346 1.00 84.75 81 ILE A N 1
ATOM 640 C CA . ILE A 1 81 ? -7.000 -13.826 -1.586 1.00 84.75 81 ILE A CA 1
ATOM 641 C C . ILE A 1 81 ? -7.845 -12.972 -0.648 1.00 84.75 81 ILE A C 1
ATOM 643 O O . ILE A 1 81 ? -8.813 -12.330 -1.059 1.00 84.75 81 ILE A O 1
ATOM 647 N N . MET A 1 82 ? -7.497 -13.002 0.634 1.00 80.69 82 MET A N 1
ATOM 648 C CA . MET A 1 82 ? -8.183 -12.212 1.647 1.00 80.69 82 MET A CA 1
ATOM 649 C C . MET A 1 82 ? -7.584 -10.809 1.689 1.00 80.69 82 MET A C 1
ATOM 651 O O . MET A 1 82 ? -6.365 -10.640 1.737 1.00 80.69 82 MET A O 1
ATOM 655 N N . CYS A 1 83 ? -8.446 -9.796 1.698 1.00 77.38 83 CYS A N 1
ATOM 656 C CA . CYS A 1 83 ? -8.016 -8.419 1.892 1.00 77.38 83 CYS A CA 1
ATOM 657 C C . CYS A 1 83 ? -7.565 -8.201 3.340 1.00 77.38 83 CYS A C 1
ATOM 659 O O . CYS A 1 83 ? -8.180 -8.710 4.279 1.00 77.38 83 CYS A O 1
ATOM 661 N N . SER A 1 84 ? -6.537 -7.376 3.529 1.00 69.75 84 SER A N 1
ATOM 662 C CA . SER A 1 84 ? -6.220 -6.838 4.844 1.00 69.75 84 SER A CA 1
ATOM 663 C C . SER A 1 84 ? -7.286 -5.826 5.252 1.00 69.75 84 SER A C 1
ATOM 665 O O . SER A 1 84 ? -7.554 -4.861 4.532 1.00 69.75 84 SER A O 1
ATOM 667 N N . SER A 1 85 ? -7.870 -6.036 6.431 1.00 57.50 85 SER A N 1
ATOM 668 C CA . SER A 1 85 ? -8.781 -5.090 7.082 1.00 57.50 85 SER A CA 1
ATOM 669 C C . SER A 1 85 ? -8.049 -3.980 7.841 1.00 57.50 85 SER A C 1
ATOM 671 O O . SER A 1 85 ? -8.692 -3.063 8.338 1.00 57.50 85 SER A O 1
ATOM 673 N N . GLY A 1 86 ? -6.717 -4.065 7.965 1.00 55.41 86 GLY A N 1
ATOM 674 C CA . GLY A 1 86 ? -5.898 -3.056 8.646 1.00 55.41 86 GLY A CA 1
ATOM 675 C C . GLY A 1 86 ? -5.659 -1.802 7.803 1.00 55.41 86 GLY A C 1
ATOM 676 O O . GLY A 1 86 ? -5.303 -0.754 8.336 1.00 55.41 86 GLY A O 1
ATOM 677 N N . CYS A 1 87 ? -5.880 -1.883 6.488 1.00 54.78 87 CYS A N 1
ATOM 678 C CA . CYS A 1 87 ? -5.957 -0.695 5.658 1.00 54.78 87 CYS A CA 1
ATOM 679 C C . CYS A 1 87 ? -7.307 -0.004 5.838 1.00 54.78 87 CYS A C 1
ATOM 681 O O . CYS A 1 87 ? -8.361 -0.628 5.893 1.00 54.78 87 CYS A O 1
ATOM 683 N N . LEU A 1 88 ? -7.247 1.321 5.792 1.00 59.00 88 LEU A N 1
ATOM 684 C CA . LEU A 1 88 ? -8.362 2.260 5.664 1.00 59.00 88 LEU A CA 1
ATOM 685 C C . LEU A 1 88 ? -9.370 1.905 4.537 1.00 59.00 88 LEU A C 1
ATOM 687 O O . LEU A 1 88 ? -10.500 2.386 4.517 1.00 59.00 88 LEU A O 1
ATOM 691 N N . VAL A 1 89 ? -8.971 1.023 3.622 1.00 64.00 89 VAL A N 1
ATOM 692 C CA . VAL A 1 89 ? -9.782 0.366 2.595 1.00 64.00 89 VAL A CA 1
ATOM 693 C C . VAL A 1 89 ? -9.430 -1.124 2.580 1.00 64.00 89 VAL A C 1
ATOM 695 O O . VAL A 1 89 ? -8.277 -1.473 2.822 1.00 64.00 89 VAL A O 1
ATOM 698 N N . GLY A 1 90 ? -10.376 -2.011 2.262 1.00 69.06 90 GLY A N 1
ATOM 699 C CA . GLY A 1 90 ? -10.055 -3.428 2.064 1.00 69.06 90 GLY A CA 1
ATOM 700 C C . GLY A 1 90 ? -9.062 -3.575 0.912 1.00 69.06 90 GLY A C 1
ATOM 701 O O . GLY A 1 90 ? -9.423 -3.352 -0.242 1.00 69.06 90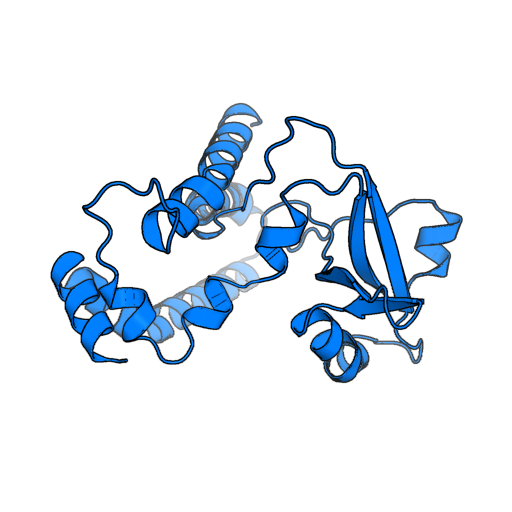 GLY A O 1
ATOM 702 N N . SER A 1 91 ? -7.808 -3.903 1.220 1.00 74.31 91 SER A N 1
ATOM 703 C CA . SER A 1 91 ? -6.726 -3.913 0.236 1.00 74.31 91 SER A CA 1
ATOM 704 C C . SER A 1 91 ? -5.963 -5.227 0.259 1.00 74.31 91 SER A C 1
ATOM 706 O O . SER A 1 91 ? -5.788 -5.868 1.295 1.00 74.31 91 SER A O 1
ATOM 708 N N . THR A 1 92 ? -5.495 -5.635 -0.914 1.00 80.69 92 THR A N 1
ATOM 709 C CA . THR A 1 92 ? -4.512 -6.707 -1.035 1.00 80.69 92 THR A CA 1
ATOM 710 C C . THR A 1 92 ? -3.162 -6.063 -1.294 1.00 80.69 92 THR A C 1
ATOM 712 O O . THR A 1 92 ? -2.980 -5.374 -2.299 1.00 80.69 92 THR A O 1
ATOM 715 N N . TYR A 1 93 ? -2.212 -6.266 -0.386 1.00 81.19 93 TYR A N 1
ATOM 716 C CA . TYR A 1 93 ? -0.878 -5.704 -0.539 1.00 81.19 93 TYR A CA 1
ATOM 717 C C . TYR A 1 93 ? -0.100 -6.473 -1.591 1.00 81.19 93 TYR A C 1
ATOM 719 O O . TYR A 1 93 ? 0.219 -7.648 -1.407 1.00 81.19 93 TYR A O 1
ATOM 727 N N . CYS A 1 94 ? 0.226 -5.784 -2.676 1.00 86.62 94 CYS A N 1
ATOM 728 C CA . CYS A 1 94 ? 1.134 -6.289 -3.684 1.00 86.62 94 CYS A CA 1
ATOM 729 C C . CYS A 1 94 ? 2.173 -5.227 -4.026 1.00 86.62 94 CYS A C 1
ATOM 731 O O . CYS A 1 94 ? 1.923 -4.025 -3.924 1.00 86.62 94 CYS A O 1
ATOM 733 N N . VAL A 1 95 ? 3.328 -5.683 -4.486 1.00 86.62 95 VAL A N 1
ATOM 734 C CA . VAL A 1 95 ? 4.375 -4.840 -5.063 1.00 86.62 95 VAL A CA 1
ATOM 735 C C . VAL A 1 95 ? 4.449 -5.100 -6.564 1.00 86.62 95 VAL A C 1
ATOM 737 O O . VAL A 1 95 ? 4.269 -6.241 -6.981 1.00 86.62 95 VAL A O 1
ATOM 740 N N . PRO A 1 96 ? 4.703 -4.092 -7.407 1.00 85.81 96 PRO A N 1
ATOM 741 C CA . PRO A 1 96 ? 4.874 -4.331 -8.834 1.00 85.81 96 PRO A CA 1
ATOM 742 C C . PRO A 1 96 ? 6.033 -5.296 -9.121 1.00 85.81 96 PRO A C 1
ATOM 744 O O . PRO A 1 96 ? 7.071 -5.256 -8.449 1.00 85.81 96 PRO A O 1
ATOM 747 N N . ALA A 1 97 ? 5.862 -6.120 -10.149 1.00 88.06 97 ALA A N 1
ATOM 748 C CA . ALA A 1 97 ? 6.907 -6.932 -10.752 1.00 88.06 97 ALA A CA 1
ATOM 749 C C . ALA A 1 97 ? 7.074 -6.561 -12.225 1.00 88.06 97 ALA A C 1
ATOM 751 O O . ALA A 1 97 ? 6.115 -6.223 -12.918 1.00 88.06 97 ALA A O 1
ATOM 752 N N . TYR A 1 98 ? 8.315 -6.627 -12.692 1.00 85.88 98 TYR A N 1
ATOM 753 C CA . TYR A 1 98 ? 8.700 -6.199 -14.029 1.00 85.88 98 TYR A CA 1
ATOM 754 C C . TYR A 1 98 ? 9.400 -7.333 -14.745 1.00 85.88 98 TYR A C 1
ATOM 756 O O . TYR A 1 98 ? 10.346 -7.909 -14.217 1.00 85.88 98 TYR A O 1
ATOM 764 N N . GLU A 1 99 ? 8.944 -7.638 -15.948 1.00 84.94 99 GLU A N 1
ATOM 765 C CA . GLU A 1 99 ? 9.582 -8.635 -16.794 1.00 84.94 99 GLU A CA 1
ATOM 766 C C . GLU A 1 99 ? 10.946 -8.111 -17.284 1.00 84.94 99 GLU A C 1
ATOM 768 O O . GLU A 1 99 ? 11.036 -7.067 -17.935 1.00 84.94 99 GLU A O 1
ATOM 773 N N . ASP A 1 100 ? 12.021 -8.825 -16.958 1.00 83.69 100 ASP A N 1
ATOM 774 C CA . ASP A 1 100 ? 13.350 -8.635 -17.530 1.00 83.69 100 ASP A CA 1
ATOM 775 C C . ASP A 1 100 ? 13.473 -9.519 -18.774 1.00 83.69 100 ASP A C 1
ATOM 777 O O . ASP A 1 100 ? 13.866 -10.687 -18.716 1.00 83.69 100 ASP A O 1
ATOM 781 N N . LYS A 1 101 ? 13.154 -8.924 -19.928 1.00 79.00 101 LYS A N 1
ATOM 782 C CA . LYS A 1 101 ? 13.176 -9.595 -21.237 1.00 79.00 101 LYS A CA 1
ATOM 783 C C . LYS A 1 101 ? 14.540 -10.175 -21.615 1.00 79.00 101 LYS A C 1
ATOM 785 O O . LYS A 1 101 ? 14.611 -11.020 -22.497 1.00 79.00 101 LYS A O 1
ATOM 790 N N . THR A 1 102 ? 15.628 -9.707 -20.997 1.00 83.31 102 THR A N 1
ATOM 791 C CA . THR A 1 102 ? 16.979 -10.200 -21.303 1.00 83.31 102 THR A CA 1
ATOM 792 C C . THR A 1 102 ? 17.333 -11.467 -20.535 1.00 83.31 102 THR A C 1
ATOM 794 O O . THR A 1 102 ? 18.231 -12.198 -20.945 1.00 83.31 102 THR A O 1
ATOM 797 N N . LYS A 1 103 ? 16.636 -11.729 -19.425 1.00 84.38 103 LYS A N 1
ATOM 798 C CA . LYS A 1 103 ? 16.940 -12.820 -18.492 1.00 84.38 103 LYS A CA 1
ATOM 799 C C . LYS A 1 103 ? 15.796 -13.807 -18.304 1.00 84.38 103 LYS A C 1
ATOM 801 O O . LYS A 1 103 ? 15.945 -14.711 -17.489 1.00 84.38 103 LYS A O 1
ATOM 806 N N . ASP A 1 104 ? 14.694 -13.621 -19.030 1.00 85.62 104 ASP A N 1
ATOM 807 C CA . ASP A 1 104 ? 13.488 -14.448 -18.927 1.00 85.62 104 ASP A CA 1
ATOM 808 C C . ASP A 1 104 ? 13.023 -14.600 -17.466 1.00 85.62 104 ASP A C 1
ATOM 810 O O . ASP A 1 104 ? 12.774 -15.690 -16.955 1.00 85.62 104 ASP A O 1
ATOM 814 N N . CYS A 1 105 ? 13.020 -13.486 -16.726 1.00 88.50 105 CYS A N 1
ATOM 815 C CA . CYS A 1 105 ? 12.694 -13.484 -15.304 1.00 88.50 105 CYS A CA 1
ATOM 816 C C . CYS A 1 105 ? 11.916 -12.237 -14.889 1.00 88.50 105 CYS A C 1
ATOM 818 O O . CYS A 1 105 ? 11.907 -11.224 -15.584 1.00 88.50 105 CYS A O 1
ATOM 820 N N . PHE A 1 106 ? 11.278 -12.292 -13.719 1.00 87.69 106 PHE A N 1
ATOM 821 C CA . PHE A 1 106 ? 10.632 -11.129 -13.118 1.00 87.69 106 PHE A CA 1
ATOM 822 C C . PHE A 1 106 ? 11.538 -10.486 -12.074 1.00 87.69 106 PHE A C 1
ATOM 824 O O . PHE A 1 106 ? 12.027 -11.134 -11.148 1.00 87.69 106 PHE A O 1
ATOM 831 N N . ARG A 1 107 ? 11.707 -9.173 -12.186 1.00 87.88 107 ARG A N 1
ATOM 832 C CA . ARG A 1 107 ? 12.359 -8.332 -11.191 1.00 87.88 107 ARG A CA 1
ATOM 833 C C . ARG A 1 107 ? 11.306 -7.693 -10.296 1.00 87.88 107 ARG A C 1
ATOM 835 O O . ARG A 1 107 ? 10.429 -6.971 -10.770 1.00 87.88 107 ARG A O 1
ATOM 842 N N . LEU A 1 108 ? 11.418 -7.921 -8.991 1.00 86.19 108 LEU A N 1
ATOM 843 C CA . LEU A 1 108 ? 10.575 -7.251 -8.005 1.00 86.19 108 LEU A CA 1
ATOM 844 C C . LEU A 1 108 ? 10.933 -5.765 -7.896 1.00 86.19 108 LEU A C 1
ATOM 846 O O . LEU A 1 108 ? 12.094 -5.365 -8.021 1.00 86.19 108 LEU A O 1
ATOM 850 N N . HIS A 1 109 ? 9.928 -4.948 -7.587 1.00 84.19 109 HIS A N 1
ATOM 851 C CA . HIS A 1 109 ? 10.143 -3.593 -7.099 1.00 84.19 109 HIS A CA 1
ATOM 852 C C . HIS A 1 109 ? 11.046 -3.584 -5.850 1.00 84.19 109 HIS A C 1
ATOM 854 O O . HIS A 1 109 ? 10.940 -4.470 -5.004 1.00 84.19 109 HIS A O 1
ATOM 860 N N . ASN A 1 110 ? 11.884 -2.550 -5.696 1.00 83.00 110 ASN A N 1
ATOM 861 C CA . ASN A 1 110 ? 12.893 -2.457 -4.630 1.00 83.00 110 ASN A CA 1
ATOM 862 C C . ASN A 1 110 ? 12.317 -2.693 -3.225 1.00 83.00 110 ASN A C 1
ATOM 864 O O . ASN A 1 110 ? 12.902 -3.438 -2.445 1.00 83.00 110 ASN A O 1
ATOM 868 N N . LEU A 1 111 ? 11.150 -2.109 -2.923 1.00 81.62 111 LEU A N 1
ATOM 869 C CA . LEU A 1 111 ? 10.460 -2.337 -1.647 1.00 81.62 111 LEU A CA 1
ATOM 870 C C . LEU A 1 111 ? 10.048 -3.806 -1.480 1.00 81.62 111 LEU A C 1
ATOM 872 O O . LEU A 1 111 ? 10.219 -4.372 -0.412 1.00 81.62 111 LEU A O 1
ATOM 876 N N . GLY A 1 112 ? 9.552 -4.434 -2.546 1.00 84.25 112 GLY A N 1
ATOM 877 C CA . GLY A 1 112 ? 9.193 -5.850 -2.551 1.00 84.25 112 GLY A CA 1
ATOM 878 C C . GLY A 1 112 ? 10.378 -6.755 -2.259 1.00 84.25 112 GLY A C 1
ATOM 879 O O . GLY A 1 112 ? 10.295 -7.628 -1.401 1.00 84.25 112 GLY A O 1
ATOM 880 N N . SER A 1 113 ? 11.498 -6.494 -2.933 1.00 87.19 113 SER A N 1
ATOM 881 C CA . SER A 1 113 ? 12.761 -7.193 -2.696 1.00 87.19 113 SER A CA 1
ATOM 882 C C . SER A 1 113 ? 13.241 -7.009 -1.259 1.00 87.19 113 SER A C 1
ATOM 884 O O . SER A 1 113 ? 13.633 -7.978 -0.621 1.00 87.19 113 SER A O 1
ATOM 886 N N . TYR A 1 114 ? 13.179 -5.784 -0.730 1.00 86.06 114 TYR A N 1
ATOM 887 C CA . TYR A 1 114 ? 13.584 -5.494 0.642 1.00 86.06 114 TYR A CA 1
ATOM 888 C C . TYR A 1 114 ? 12.705 -6.221 1.666 1.00 86.06 114 TYR A C 1
ATOM 890 O O . TYR A 1 114 ? 13.244 -6.882 2.550 1.00 86.06 114 TYR A O 1
ATOM 898 N N . ILE A 1 115 ? 11.377 -6.159 1.516 1.00 84.69 115 ILE A N 1
ATOM 899 C CA . ILE A 1 115 ? 10.443 -6.853 2.411 1.00 84.69 115 ILE A CA 1
ATOM 900 C C . ILE A 1 115 ? 10.716 -8.357 2.372 1.00 84.69 115 ILE A C 1
ATOM 902 O O . ILE A 1 115 ? 10.880 -8.973 3.419 1.00 84.69 115 ILE A O 1
ATOM 906 N N . PHE A 1 116 ? 10.815 -8.949 1.179 1.00 86.12 116 PHE A N 1
ATOM 907 C CA . PHE A 1 116 ? 11.034 -10.387 1.033 1.00 86.12 116 PHE A CA 1
ATOM 908 C C . PHE A 1 116 ? 12.365 -10.858 1.631 1.00 86.12 116 PHE A C 1
ATOM 910 O O . PHE A 1 116 ? 12.408 -11.902 2.277 1.00 86.12 116 PHE A O 1
ATOM 917 N N . LEU A 1 117 ? 13.447 -10.104 1.416 1.00 84.81 117 LEU A N 1
ATOM 918 C CA . LEU A 1 117 ? 14.787 -10.497 1.857 1.00 84.81 117 LEU A CA 1
ATOM 919 C C . LEU A 1 117 ? 15.045 -10.206 3.335 1.00 84.81 117 LEU A C 1
ATOM 921 O O . LEU A 1 117 ? 15.770 -10.966 3.971 1.00 84.81 117 LEU A O 1
ATOM 925 N N . ASN A 1 118 ? 14.492 -9.112 3.863 1.00 82.81 118 ASN A N 1
ATOM 926 C CA . ASN A 1 118 ? 14.876 -8.599 5.176 1.00 82.81 118 ASN A CA 1
ATOM 927 C C . ASN A 1 118 ? 13.737 -8.621 6.188 1.00 82.81 118 ASN A C 1
ATOM 929 O O . ASN A 1 118 ? 13.993 -8.891 7.351 1.00 82.81 118 ASN A O 1
ATOM 933 N N . GLU A 1 119 ? 12.503 -8.306 5.796 1.00 82.62 119 GLU A N 1
ATOM 934 C CA . GLU A 1 119 ? 11.441 -8.057 6.776 1.00 82.62 119 GLU A CA 1
ATOM 935 C C . GLU A 1 119 ? 10.548 -9.266 7.029 1.00 82.62 119 GLU A C 1
ATOM 937 O O . GLU A 1 119 ? 10.153 -9.541 8.159 1.00 82.62 119 GLU A O 1
ATOM 942 N N . VAL A 1 120 ? 10.218 -10.008 5.977 1.00 75.38 120 VAL A N 1
ATOM 943 C CA . VAL A 1 120 ? 9.147 -11.002 6.025 1.00 75.38 120 VAL A CA 1
ATOM 944 C C . VAL A 1 120 ? 9.475 -12.162 6.980 1.00 75.38 120 VAL A C 1
ATOM 946 O O . VAL A 1 120 ? 8.563 -12.760 7.544 1.00 75.38 120 VAL A O 1
ATOM 949 N N . SER A 1 121 ? 10.763 -12.437 7.225 1.00 71.56 121 SER A N 1
ATOM 950 C CA . SER A 1 121 ? 11.224 -13.417 8.216 1.00 71.56 121 SER A CA 1
ATOM 951 C C . SER A 1 121 ? 10.948 -13.004 9.662 1.00 71.56 121 SER A C 1
ATOM 953 O O . SER A 1 121 ? 10.855 -13.869 10.527 1.00 71.56 121 SER A O 1
ATOM 955 N N . TYR A 1 122 ? 10.814 -11.704 9.945 1.00 72.88 122 TYR A N 1
ATOM 956 C CA . TYR A 1 122 ? 10.430 -11.218 11.275 1.00 72.88 122 TYR A CA 1
ATOM 957 C C . TYR A 1 122 ? 8.925 -11.341 11.524 1.00 72.88 122 TYR A C 1
ATOM 959 O O . TYR A 1 122 ? 8.501 -11.417 12.672 1.00 72.88 122 TYR A O 1
ATOM 967 N N . PHE A 1 123 ? 8.122 -11.377 10.458 1.00 66.00 123 PHE A N 1
ATOM 968 C CA . PHE A 1 123 ? 6.662 -11.470 10.535 1.00 66.00 123 PHE A CA 1
ATOM 969 C C . PHE A 1 123 ? 6.133 -12.900 10.358 1.00 66.00 123 PHE A C 1
ATOM 971 O O . PHE A 1 123 ? 4.943 -13.153 10.546 1.00 66.00 123 PHE A O 1
ATOM 978 N N . SER A 1 124 ? 6.994 -13.858 10.005 1.00 64.88 124 SER A N 1
ATOM 979 C CA . SER A 1 124 ? 6.642 -15.274 9.960 1.00 64.88 124 SER A CA 1
ATOM 980 C C . SER A 1 124 ? 6.732 -15.878 11.365 1.00 64.88 124 SER A C 1
ATOM 982 O O . SER A 1 124 ? 7.795 -16.321 11.791 1.00 64.88 124 SER A O 1
ATOM 984 N N . GLU A 1 125 ? 5.606 -15.913 12.084 1.00 62.03 125 GLU A N 1
ATOM 985 C CA . GLU A 1 125 ? 5.493 -16.529 13.424 1.00 62.03 125 GLU A CA 1
ATOM 986 C C . GLU A 1 125 ? 5.846 -18.027 13.436 1.00 62.03 125 GLU A C 1
ATOM 988 O O . GLU A 1 125 ? 6.211 -18.588 14.466 1.00 62.03 125 GLU A O 1
ATOM 993 N N . ASN A 1 126 ? 5.765 -18.676 12.274 1.00 57.94 126 ASN A N 1
ATOM 994 C CA . ASN A 1 126 ? 6.117 -20.071 12.075 1.00 57.94 126 ASN A CA 1
ATOM 995 C C . ASN A 1 126 ? 7.281 -20.163 11.091 1.00 57.94 126 ASN A C 1
ATOM 997 O O . ASN A 1 126 ? 7.352 -19.380 10.149 1.00 57.94 126 ASN A O 1
ATOM 1001 N N . SER A 1 127 ? 8.133 -21.178 11.256 1.00 57.34 127 SER A N 1
ATOM 1002 C CA . SER A 1 127 ? 9.275 -21.536 10.385 1.00 57.34 127 SER A CA 1
ATOM 1003 C C . SER A 1 127 ? 8.963 -21.727 8.881 1.00 57.34 127 SER A C 1
ATOM 1005 O O . SER A 1 127 ? 9.835 -22.129 8.105 1.00 57.34 127 SER A O 1
ATOM 1007 N N . ASN A 1 128 ? 7.740 -21.421 8.448 1.00 64.69 128 ASN A N 1
ATOM 1008 C CA . ASN A 1 128 ? 7.333 -21.368 7.058 1.00 64.69 128 ASN A CA 1
ATOM 1009 C C . ASN A 1 128 ? 8.070 -20.235 6.352 1.00 64.69 128 ASN A C 1
ATOM 1011 O O . ASN A 1 128 ? 7.845 -19.050 6.604 1.00 64.69 128 ASN A O 1
ATOM 1015 N N . LYS A 1 129 ? 8.941 -20.627 5.422 1.00 75.94 129 LYS A N 1
ATOM 1016 C CA . LYS A 1 129 ? 9.627 -19.683 4.547 1.00 75.94 129 LYS A CA 1
ATOM 1017 C C . LYS A 1 129 ? 8.590 -18.874 3.757 1.00 75.94 129 LYS A C 1
ATOM 1019 O O . LYS A 1 129 ? 7.658 -19.477 3.218 1.00 75.94 129 LYS A O 1
ATOM 1024 N N . PRO A 1 130 ? 8.765 -17.549 3.653 1.00 81.75 130 PRO A N 1
ATOM 1025 C CA . PRO A 1 130 ? 7.907 -16.708 2.832 1.00 81.75 130 PRO A CA 1
ATOM 1026 C C . PRO A 1 130 ? 7.875 -17.205 1.387 1.00 81.75 130 PRO A C 1
ATOM 1028 O O . PRO A 1 130 ? 8.877 -17.675 0.841 1.00 81.75 130 PRO A O 1
ATOM 1031 N N . LYS A 1 131 ? 6.709 -17.074 0.770 1.00 86.94 131 LYS A N 1
ATOM 1032 C CA . LYS A 1 131 ? 6.421 -17.451 -0.609 1.00 86.94 131 LYS A CA 1
ATOM 1033 C C . LYS A 1 131 ? 6.015 -16.225 -1.410 1.00 86.94 131 LYS A C 1
ATOM 1035 O O . LYS A 1 131 ? 5.542 -15.229 -0.860 1.00 86.94 131 LYS A O 1
ATOM 1040 N N . ILE A 1 132 ? 6.232 -16.317 -2.715 1.00 89.00 132 ILE A N 1
ATOM 1041 C CA . ILE A 1 132 ? 5.921 -15.277 -3.689 1.00 89.00 132 ILE A CA 1
ATOM 1042 C C . ILE A 1 132 ? 4.793 -15.802 -4.565 1.00 89.00 132 ILE A C 1
ATOM 1044 O O . ILE A 1 132 ? 4.974 -16.792 -5.265 1.00 89.00 132 ILE A O 1
ATOM 1048 N N . LEU A 1 133 ? 3.661 -15.106 -4.558 1.00 91.19 133 LEU A N 1
ATOM 1049 C CA . LEU A 1 133 ? 2.612 -15.276 -5.554 1.00 91.19 133 LEU A CA 1
ATOM 1050 C C . LEU A 1 133 ? 2.736 -14.162 -6.590 1.00 91.19 133 LEU A C 1
ATOM 1052 O O . LEU A 1 133 ? 2.755 -12.984 -6.229 1.00 91.19 133 LEU A O 1
ATOM 1056 N N . LEU A 1 134 ? 2.828 -14.534 -7.866 1.00 91.38 134 LEU A N 1
ATOM 1057 C CA . LEU A 1 134 ? 2.822 -13.598 -8.986 1.00 91.38 134 LEU A CA 1
ATOM 1058 C C . LEU A 1 134 ? 1.417 -13.544 -9.588 1.00 91.38 134 LEU A C 1
ATOM 1060 O O . LEU A 1 134 ? 0.914 -14.536 -10.108 1.00 91.38 134 LEU A O 1
ATOM 1064 N N . PHE A 1 135 ? 0.801 -12.372 -9.533 1.00 90.06 135 PHE A N 1
ATOM 1065 C CA . PHE A 1 135 ? -0.472 -12.083 -10.167 1.00 90.06 135 PHE A CA 1
ATOM 1066 C C . PHE A 1 135 ? -0.248 -11.404 -11.506 1.00 90.06 135 PHE A C 1
ATOM 1068 O O . PHE A 1 135 ? 0.354 -10.334 -11.573 1.00 90.06 135 PHE A O 1
ATOM 1075 N N . GLU A 1 136 ? -0.796 -12.002 -12.554 1.00 90.31 136 GLU A N 1
ATOM 1076 C CA . GLU A 1 136 ? -0.966 -11.368 -13.851 1.00 90.31 136 GLU A CA 1
ATOM 1077 C C . GLU A 1 136 ? -2.349 -10.707 -13.898 1.00 90.31 136 GLU A C 1
ATOM 1079 O O . GLU A 1 136 ? -3.381 -11.361 -13.750 1.00 90.31 136 GLU A O 1
ATOM 1084 N N . ILE A 1 137 ? -2.380 -9.389 -14.083 1.00 86.06 137 ILE A N 1
ATOM 1085 C CA . ILE A 1 137 ? -3.618 -8.615 -14.161 1.00 86.06 137 ILE A CA 1
ATOM 1086 C C . ILE A 1 137 ? -3.777 -8.087 -15.578 1.00 86.06 137 ILE A C 1
ATOM 1088 O O . ILE A 1 137 ? -2.974 -7.274 -16.039 1.00 86.06 137 ILE A O 1
ATOM 1092 N N . LYS A 1 138 ? -4.849 -8.507 -16.258 1.00 85.69 138 LYS A N 1
ATOM 1093 C CA . LYS A 1 138 ? -5.203 -7.974 -17.574 1.00 85.69 138 LYS A CA 1
ATOM 1094 C C . LYS A 1 138 ? -5.668 -6.525 -17.463 1.00 85.69 138 LYS A C 1
ATOM 1096 O O . LYS A 1 138 ? -6.664 -6.218 -16.805 1.00 85.69 138 LYS A O 1
ATOM 1101 N N . ASN A 1 139 ? -4.981 -5.639 -18.168 1.00 78.31 139 ASN A N 1
ATOM 1102 C CA . ASN A 1 139 ? -5.316 -4.230 -18.240 1.00 78.31 139 ASN A CA 1
ATOM 1103 C C . ASN A 1 139 ? -6.496 -4.029 -19.182 1.00 78.31 139 ASN A C 1
ATOM 1105 O O . ASN A 1 139 ? -6.423 -4.316 -20.377 1.00 78.31 139 ASN A O 1
ATOM 1109 N N . LYS A 1 140 ? -7.602 -3.506 -18.653 1.00 70.50 140 LYS A N 1
ATOM 1110 C CA . LYS A 1 140 ? -8.724 -3.095 -19.494 1.00 70.50 140 LYS A CA 1
ATOM 1111 C C . LYS A 1 140 ? -8.404 -1.745 -20.127 1.00 70.50 140 LYS A C 1
ATOM 1113 O O . LYS A 1 140 ? -8.098 -0.776 -19.432 1.00 70.50 140 LYS A O 1
ATOM 1118 N N . THR A 1 141 ? -8.517 -1.667 -21.448 1.00 64.56 141 THR A N 1
ATOM 1119 C CA . THR A 1 141 ? -8.424 -0.406 -22.189 1.00 64.56 141 THR A CA 1
ATOM 1120 C C . THR A 1 141 ? -9.424 0.605 -21.627 1.00 64.56 141 THR A C 1
ATOM 1122 O O . THR A 1 141 ? -10.607 0.297 -21.495 1.00 64.56 141 THR A O 1
ATOM 1125 N N . GLY A 1 142 ? -8.952 1.801 -21.277 1.00 57.22 142 GLY A N 1
ATOM 1126 C CA . GLY A 1 142 ? -9.785 2.864 -20.705 1.00 57.22 142 GLY A CA 1
ATOM 1127 C C . GLY A 1 142 ? -9.970 2.811 -19.183 1.00 57.22 142 GLY A C 1
ATOM 1128 O O . GLY A 1 142 ? -10.490 3.774 -18.623 1.00 57.22 142 GLY A O 1
ATOM 1129 N N . GLN A 1 143 ? -9.509 1.763 -18.483 1.00 57.03 143 GLN A N 1
ATOM 1130 C CA . GLN A 1 143 ? -9.424 1.819 -17.022 1.00 57.03 143 GLN A CA 1
ATOM 1131 C C . GLN A 1 143 ? -8.245 2.692 -16.606 1.00 57.03 143 GLN A C 1
ATOM 1133 O O . GLN A 1 143 ? -7.075 2.351 -16.783 1.00 57.03 143 GLN A O 1
ATOM 1138 N N . ARG A 1 144 ? -8.569 3.840 -16.016 1.00 55.25 144 ARG A N 1
ATOM 1139 C CA . ARG A 1 144 ? -7.580 4.698 -15.383 1.00 55.25 144 ARG A CA 1
ATOM 1140 C C . ARG A 1 144 ? -7.105 4.014 -14.106 1.00 55.25 144 ARG A C 1
ATOM 1142 O O . ARG A 1 144 ? -7.920 3.702 -13.245 1.00 55.25 144 ARG A O 1
ATOM 11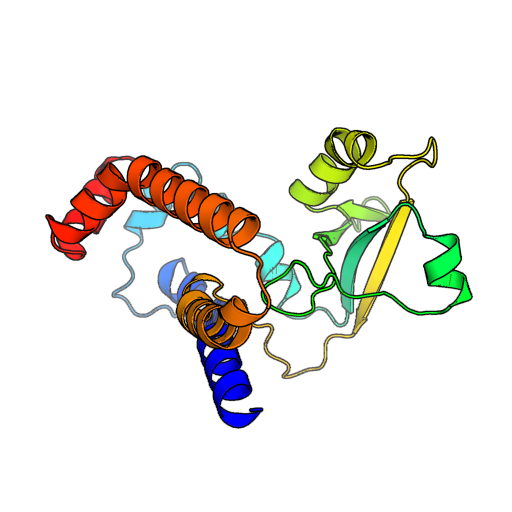49 N N . ARG A 1 145 ? -5.798 3.786 -13.965 1.00 59.75 145 ARG A N 1
ATOM 1150 C CA . ARG A 1 145 ? -5.233 3.438 -12.657 1.00 59.75 145 ARG A CA 1
ATOM 1151 C C . ARG A 1 145 ? -5.176 4.686 -11.807 1.00 59.75 145 ARG A C 1
ATOM 1153 O O . ARG A 1 145 ? -4.703 5.732 -12.253 1.00 59.75 145 ARG A O 1
ATOM 1160 N N . VAL A 1 146 ? -5.681 4.559 -10.595 1.00 60.69 146 VAL A N 1
ATOM 1161 C CA . VAL A 1 146 ? -5.929 5.685 -9.720 1.00 60.69 146 VAL A CA 1
ATOM 1162 C C . VAL A 1 146 ? -5.173 5.478 -8.419 1.00 60.69 146 VAL A C 1
ATOM 1164 O O . VAL A 1 146 ? -5.291 4.426 -7.795 1.00 60.69 146 VAL A O 1
ATOM 1167 N N . GLY A 1 147 ? -4.379 6.471 -8.020 1.00 63.31 147 GLY A N 1
ATOM 1168 C CA . GLY A 1 147 ? -3.757 6.463 -6.701 1.00 63.31 147 GLY A CA 1
ATOM 1169 C C . GLY A 1 147 ? -4.796 6.766 -5.626 1.00 63.31 147 GLY A C 1
ATOM 1170 O O . GLY A 1 147 ? -5.708 7.561 -5.846 1.00 63.31 147 GLY A O 1
ATOM 1171 N N . LEU A 1 148 ? -4.649 6.157 -4.454 1.00 64.50 148 LEU A N 1
ATOM 1172 C CA . LEU A 1 148 ? -5.447 6.510 -3.286 1.00 64.50 148 LEU A CA 1
ATOM 1173 C C . LEU A 1 148 ? -4.677 7.536 -2.454 1.00 64.50 148 LEU A C 1
ATOM 1175 O O . LEU A 1 148 ? -3.600 7.245 -1.931 1.00 64.50 148 LEU A O 1
ATOM 1179 N N . ASN A 1 149 ? -5.218 8.744 -2.316 1.00 66.50 149 ASN A N 1
ATOM 1180 C CA . ASN A 1 149 ? -4.678 9.722 -1.383 1.00 66.50 149 ASN A CA 1
ATOM 1181 C C . ASN A 1 149 ? -5.192 9.424 0.031 1.00 66.50 149 ASN A C 1
ATOM 1183 O O . ASN A 1 149 ? -6.248 9.911 0.438 1.00 66.50 149 ASN A O 1
ATOM 1187 N N . TYR A 1 150 ? -4.409 8.658 0.790 1.00 66.19 150 TYR A N 1
ATOM 1188 C CA . TYR A 1 150 ? -4.728 8.271 2.166 1.00 66.19 150 TYR A CA 1
ATOM 1189 C C . TYR A 1 150 ? -4.994 9.457 3.106 1.00 66.19 150 TYR A C 1
ATOM 1191 O O . TYR A 1 150 ? -5.795 9.326 4.028 1.00 66.19 150 TYR A O 1
ATOM 1199 N N . LEU A 1 151 ? -4.408 10.636 2.862 1.00 66.38 151 LEU A N 1
ATOM 1200 C CA . LEU A 1 151 ? -4.660 11.817 3.699 1.00 66.38 151 LEU A CA 1
ATOM 1201 C C . LEU A 1 151 ? -6.105 12.312 3.582 1.00 66.38 151 LEU A C 1
ATOM 1203 O O . LEU A 1 151 ? -6.659 12.838 4.545 1.00 66.38 151 LEU A O 1
ATOM 1207 N N . LYS A 1 152 ? -6.740 12.115 2.422 1.00 67.56 152 LYS A N 1
ATOM 1208 C CA . LYS A 1 152 ? -8.145 12.493 2.219 1.00 67.56 152 LYS A CA 1
ATOM 1209 C C . LYS A 1 152 ? -9.116 11.570 2.950 1.00 67.56 152 LYS A C 1
ATOM 1211 O O . LYS A 1 152 ? -10.219 11.994 3.278 1.00 67.56 152 LYS A O 1
ATOM 1216 N N . LEU A 1 153 ? -8.690 10.351 3.274 1.00 72.19 153 LEU A N 1
ATOM 1217 C CA . LEU A 1 153 ? -9.506 9.404 4.028 1.00 72.19 153 LEU A CA 1
ATOM 1218 C C . LEU A 1 153 ? -9.558 9.725 5.528 1.00 72.19 153 LEU A C 1
ATOM 1220 O O . LEU A 1 153 ? -10.463 9.260 6.216 1.00 72.19 153 LEU A O 1
ATOM 1224 N N . GLY A 1 154 ? -8.654 10.562 6.052 1.00 75.69 154 GLY A N 1
ATOM 1225 C CA . GLY A 1 154 ? -8.568 10.849 7.489 1.00 75.69 154 GLY A CA 1
ATOM 1226 C C . GLY A 1 154 ? -9.887 11.322 8.111 1.00 75.69 154 GLY A C 1
ATOM 1227 O O . GLY A 1 154 ? -10.260 10.867 9.191 1.00 75.69 154 GLY A O 1
ATOM 1228 N N . LYS A 1 155 ? -10.646 12.173 7.404 1.00 73.69 155 LYS A N 1
ATOM 1229 C CA . LYS A 1 155 ? -11.959 12.641 7.876 1.00 73.69 155 LYS A CA 1
ATOM 1230 C C . LYS A 1 155 ? -12.973 11.502 7.973 1.00 73.69 155 LYS A C 1
ATOM 1232 O O . LYS A 1 155 ? -13.688 11.423 8.966 1.00 73.69 155 LYS A O 1
ATOM 1237 N N . PHE A 1 156 ? -13.012 10.624 6.973 1.00 76.94 156 PHE A N 1
ATOM 1238 C CA . PHE A 1 156 ? -13.895 9.461 6.973 1.00 76.94 156 PHE A CA 1
ATOM 1239 C C . PHE A 1 156 ? -13.593 8.544 8.167 1.00 76.94 156 PHE A C 1
ATOM 1241 O O . PHE A 1 156 ? -14.501 8.197 8.918 1.00 76.94 156 PHE A O 1
ATOM 1248 N N . HIS A 1 157 ? -12.321 8.233 8.422 1.00 75.69 157 HIS A N 1
ATOM 1249 C CA . HIS A 1 157 ? -11.953 7.384 9.561 1.00 75.69 157 HIS A CA 1
ATOM 1250 C C . HIS A 1 157 ? -12.235 8.018 10.905 1.00 75.69 157 HIS A C 1
ATOM 1252 O O . HIS A 1 157 ? -12.687 7.326 11.810 1.00 75.69 157 HIS A O 1
ATOM 1258 N N . LEU A 1 158 ? -12.022 9.326 11.038 1.00 81.75 158 LEU A N 1
ATOM 1259 C CA . LEU A 1 158 ? -12.390 10.030 12.256 1.00 81.75 158 LEU A CA 1
ATOM 1260 C C . LEU A 1 158 ? -13.905 9.978 12.493 1.00 81.75 158 LEU A C 1
ATOM 1262 O O . LEU A 1 158 ? -14.335 9.843 13.638 1.00 81.75 158 LEU A O 1
ATOM 1266 N N . THR A 1 159 ? -14.718 10.066 11.437 1.00 81.12 159 THR A N 1
ATOM 1267 C CA . THR A 1 159 ? -16.171 9.888 11.534 1.00 81.12 159 THR A CA 1
ATOM 1268 C C . THR A 1 159 ? -16.517 8.477 11.999 1.00 81.12 159 THR A C 1
ATOM 1270 O O . THR A 1 159 ? -17.176 8.343 13.024 1.00 81.12 159 THR A O 1
ATOM 1273 N N . VAL A 1 160 ? -16.004 7.438 11.333 1.00 81.06 160 VAL A N 1
ATOM 1274 C CA . VAL A 1 160 ? -16.261 6.034 11.707 1.00 81.06 160 VAL A CA 1
ATOM 1275 C C . VAL A 1 160 ? -15.789 5.736 13.131 1.00 81.06 160 VAL A C 1
ATOM 1277 O O . VAL A 1 160 ? -16.519 5.129 13.909 1.00 81.06 160 VAL A O 1
ATOM 1280 N N . PHE A 1 161 ? -14.601 6.208 13.517 1.00 84.94 161 PHE A N 1
ATOM 1281 C CA . PHE A 1 161 ? -14.110 6.084 14.887 1.00 84.94 161 PHE A CA 1
ATOM 1282 C C . PHE A 1 161 ? -15.060 6.762 15.875 1.00 84.94 161 PHE A C 1
ATOM 1284 O O . PHE A 1 161 ? -15.431 6.159 16.872 1.00 84.94 161 PHE A O 1
ATOM 1291 N N . ASN A 1 162 ? -15.501 7.994 15.610 1.00 86.69 162 ASN A N 1
ATOM 1292 C CA . ASN A 1 162 ? -16.433 8.684 16.503 1.00 86.69 162 ASN A CA 1
ATOM 1293 C C . ASN A 1 162 ? -17.798 8.003 16.596 1.00 86.69 162 ASN A C 1
ATOM 1295 O O . ASN A 1 162 ? -18.412 8.055 17.662 1.00 86.69 162 ASN A O 1
ATOM 1299 N N . GLU A 1 163 ? -18.255 7.383 15.511 1.00 87.38 163 GLU A N 1
ATOM 1300 C CA . GLU A 1 163 ? -19.484 6.597 15.485 1.00 87.38 163 GLU A CA 1
ATOM 1301 C C . GLU A 1 163 ? -19.341 5.302 16.276 1.00 87.38 163 GLU A C 1
ATOM 1303 O O . GLU A 1 163 ? -20.280 4.934 16.965 1.00 87.38 163 GLU A O 1
ATOM 1308 N N . LEU A 1 164 ? -18.186 4.633 16.219 1.00 87.69 164 LEU A N 1
ATOM 1309 C CA . LEU A 1 164 ? -17.982 3.303 16.800 1.00 87.69 164 LEU A CA 1
ATOM 1310 C C . LEU A 1 164 ? -17.231 3.299 18.137 1.00 87.69 164 LEU A C 1
ATOM 1312 O O . LEU A 1 164 ? -17.178 2.261 18.790 1.00 87.69 164 LEU A O 1
ATOM 1316 N N . LYS A 1 165 ? -16.689 4.432 18.602 1.00 89.50 165 LYS A N 1
ATOM 1317 C CA . LYS A 1 165 ? -15.896 4.506 19.848 1.00 89.50 165 LYS A CA 1
ATOM 1318 C C . LYS A 1 165 ? -16.656 4.061 21.095 1.00 89.50 165 LYS A C 1
ATOM 1320 O O . LYS A 1 165 ? -16.027 3.755 22.098 1.00 89.50 165 LYS A O 1
ATOM 1325 N N . PHE A 1 166 ? -17.990 4.022 21.052 1.00 90.38 166 PHE A N 1
ATOM 1326 C CA . PHE A 1 166 ? -18.805 3.493 22.149 1.00 90.38 166 PHE A CA 1
ATOM 1327 C C . PHE A 1 166 ? -18.630 1.978 22.351 1.00 90.38 166 PHE A C 1
ATOM 1329 O O . PHE A 1 166 ? -18.979 1.475 23.414 1.00 90.38 166 PHE A O 1
ATOM 1336 N N . LEU A 1 167 ? -18.112 1.258 21.347 1.00 92.75 167 LEU A N 1
ATOM 1337 C CA . LEU A 1 167 ? -17.784 -0.167 21.439 1.00 92.75 167 LEU A CA 1
ATOM 1338 C C . LEU A 1 167 ? -16.499 -0.426 22.235 1.00 92.75 167 LEU A C 1
ATOM 1340 O O . LEU A 1 167 ? -16.257 -1.561 22.634 1.00 92.75 167 LEU A O 1
ATOM 1344 N N . LEU A 1 168 ? -15.684 0.607 22.455 1.00 90.25 168 LEU A N 1
ATOM 1345 C CA . LEU A 1 168 ? -14.429 0.503 23.185 1.00 90.25 168 LEU A CA 1
ATOM 1346 C C . LEU A 1 168 ? -14.675 0.583 24.688 1.00 90.25 168 LEU A C 1
ATOM 1348 O O . LEU A 1 168 ? -15.481 1.385 25.172 1.00 90.25 168 LEU A O 1
ATOM 1352 N N . ASN A 1 169 ? -13.922 -0.204 25.447 1.00 93.69 169 ASN A N 1
ATOM 1353 C CA . ASN A 1 169 ? -13.889 -0.056 26.890 1.00 93.69 169 ASN A CA 1
ATOM 1354 C C . ASN A 1 169 ? -13.042 1.167 27.299 1.00 93.69 169 ASN A C 1
ATOM 1356 O O . ASN A 1 169 ? -12.302 1.761 26.513 1.00 93.69 169 ASN A O 1
ATOM 1360 N N . LYS A 1 170 ? -13.148 1.566 28.571 1.00 92.62 170 LYS A N 1
ATOM 1361 C CA . LYS A 1 170 ? -12.486 2.778 29.079 1.00 92.62 170 LYS A CA 1
ATOM 1362 C C . LYS A 1 170 ? -10.956 2.725 28.969 1.00 92.62 170 LYS A C 1
ATOM 1364 O O . LYS A 1 170 ? -10.338 3.765 28.763 1.00 92.62 170 LYS A O 1
ATOM 1369 N N . ASN A 1 171 ? -10.353 1.547 29.116 1.00 93.88 171 ASN A N 1
ATOM 1370 C CA . ASN A 1 171 ? -8.901 1.394 29.044 1.00 93.88 171 ASN A CA 1
ATOM 1371 C C . ASN A 1 171 ? -8.415 1.520 27.598 1.00 93.88 171 ASN A C 1
ATOM 1373 O O . ASN A 1 171 ? -7.498 2.295 27.352 1.00 93.88 171 ASN A O 1
ATOM 1377 N N . GLU A 1 172 ? -9.088 0.859 26.652 1.00 89.88 172 GLU A N 1
ATOM 1378 C CA . GLU A 1 172 ? -8.807 0.973 25.212 1.00 89.88 172 GLU A CA 1
ATOM 1379 C C . GLU A 1 172 ? -8.937 2.423 24.733 1.00 89.88 172 GLU A C 1
ATOM 1381 O O . GLU A 1 172 ? -8.077 2.937 24.022 1.00 89.88 172 GLU A O 1
ATOM 1386 N N . LEU A 1 173 ? -9.986 3.126 25.172 1.00 90.88 173 LEU A N 1
ATOM 1387 C CA . LEU A 1 173 ? -10.176 4.528 24.815 1.00 90.88 173 LEU A CA 1
ATOM 1388 C C . LEU A 1 173 ? -9.063 5.425 25.382 1.00 90.88 173 LEU A C 1
ATOM 1390 O O . LEU A 1 173 ? -8.593 6.331 24.694 1.00 90.88 173 LEU A O 1
ATOM 1394 N N . ASN A 1 174 ? -8.629 5.182 26.621 1.00 92.38 174 ASN A N 1
ATOM 1395 C CA . ASN A 1 174 ? -7.525 5.925 27.231 1.00 92.38 174 ASN A CA 1
ATOM 1396 C C . ASN A 1 174 ? -6.193 5.665 26.517 1.00 92.38 174 ASN A C 1
ATOM 1398 O O . ASN A 1 174 ? -5.422 6.602 26.318 1.00 92.38 174 ASN A O 1
ATOM 1402 N N . GLU A 1 175 ? -5.935 4.421 26.116 1.00 91.38 175 GLU A N 1
ATOM 1403 C CA . GLU A 1 175 ? -4.741 4.046 25.358 1.00 91.38 175 GLU A CA 1
ATOM 1404 C C . GLU A 1 175 ? -4.711 4.752 24.000 1.00 91.38 175 GLU A C 1
ATOM 1406 O O . GLU A 1 175 ? -3.731 5.426 23.682 1.00 91.38 175 GLU A O 1
ATOM 1411 N N . ILE A 1 176 ? -5.821 4.717 23.254 1.00 87.81 176 ILE A N 1
ATOM 1412 C CA . ILE A 1 176 ? -5.950 5.437 21.980 1.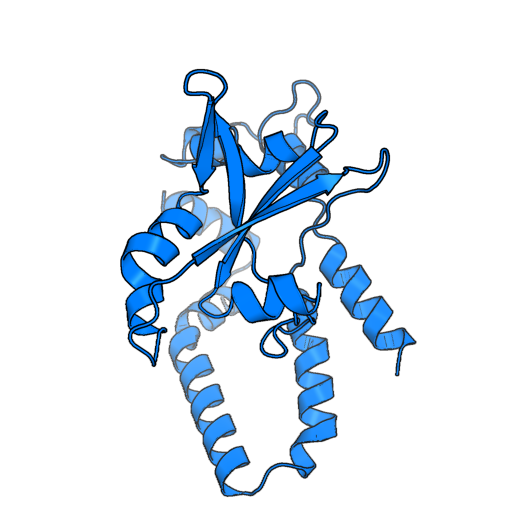00 87.81 176 ILE A CA 1
ATOM 1413 C C . ILE A 1 176 ? -5.729 6.939 22.175 1.00 87.81 176 ILE A C 1
ATOM 1415 O O . ILE A 1 176 ? -4.987 7.549 21.406 1.00 87.81 176 ILE A O 1
ATOM 1419 N N . ASN A 1 177 ? -6.324 7.549 23.205 1.00 88.31 177 ASN A N 1
ATOM 1420 C CA . ASN A 1 177 ? -6.128 8.975 23.481 1.00 88.31 177 ASN A CA 1
ATOM 1421 C C . ASN A 1 177 ? -4.656 9.299 23.760 1.00 88.31 177 ASN A C 1
ATOM 1423 O O . ASN A 1 177 ? -4.124 10.250 23.190 1.00 88.31 177 ASN A O 1
ATOM 1427 N N . SER A 1 178 ? -3.978 8.485 24.572 1.00 91.56 178 SER A N 1
ATOM 1428 C CA . SER A 1 178 ? -2.557 8.669 24.871 1.00 91.56 178 SER A CA 1
ATOM 1429 C C . SER A 1 178 ? -1.682 8.521 23.621 1.00 91.56 178 SER A C 1
ATOM 1431 O O . SER A 1 178 ? -0.782 9.332 23.397 1.00 91.56 178 SER A O 1
ATOM 1433 N N . MET A 1 179 ? -1.983 7.546 22.756 1.00 88.31 179 MET A N 1
ATOM 1434 C CA . MET A 1 179 ? -1.304 7.382 21.467 1.00 88.31 179 MET A CA 1
ATOM 1435 C C . MET A 1 179 ? -1.511 8.597 20.557 1.00 88.31 179 MET A C 1
ATOM 1437 O O . MET A 1 179 ? -0.552 9.093 19.968 1.00 88.31 179 MET A O 1
ATOM 1441 N N . VAL A 1 180 ? -2.741 9.109 20.458 1.00 85.00 180 VAL A N 1
ATOM 1442 C CA . VAL A 1 180 ? -3.056 10.295 19.648 1.00 85.00 180 VAL A CA 1
ATOM 1443 C C . VAL A 1 180 ? -2.322 11.527 20.175 1.00 85.00 180 VAL A C 1
ATOM 1445 O O . VAL A 1 180 ? -1.697 12.242 19.392 1.00 85.00 180 VAL A O 1
ATOM 1448 N N . GLU A 1 181 ? -2.340 11.762 21.488 1.00 88.75 181 GLU A N 1
ATOM 1449 C CA . GLU A 1 181 ? -1.587 12.849 22.121 1.00 88.75 181 GLU A CA 1
ATOM 1450 C C . GLU A 1 181 ? -0.090 12.736 21.833 1.00 88.75 181 GLU A C 1
ATOM 1452 O O . GLU A 1 181 ? 0.550 13.726 21.471 1.00 88.75 181 GLU A O 1
ATOM 1457 N N . HIS A 1 182 ? 0.470 11.530 21.935 1.00 89.81 182 HIS A N 1
ATOM 1458 C CA . HIS A 1 182 ? 1.862 11.281 21.593 1.00 89.81 182 HIS A CA 1
ATOM 1459 C C . HIS A 1 182 ? 2.151 11.610 20.122 1.00 89.81 182 HIS A C 1
ATOM 1461 O O . HIS A 1 182 ? 3.081 12.362 19.843 1.00 89.81 182 HIS A O 1
ATOM 1467 N N . CYS A 1 183 ? 1.338 11.129 19.178 1.00 79.88 183 CYS A N 1
ATOM 1468 C CA . CYS A 1 183 ? 1.509 11.419 17.752 1.00 79.88 183 CYS A CA 1
ATOM 1469 C C . CYS A 1 183 ? 1.416 12.920 17.438 1.00 79.88 183 CYS A C 1
ATOM 1471 O O . CYS A 1 183 ? 2.217 13.429 16.649 1.00 79.88 183 CYS A O 1
ATOM 1473 N N . ILE A 1 184 ? 0.474 13.638 18.060 1.00 81.56 184 ILE A N 1
ATOM 1474 C CA . ILE A 1 184 ? 0.340 15.095 17.916 1.00 81.56 184 ILE A CA 1
ATOM 1475 C C . ILE A 1 184 ? 1.591 15.791 18.449 1.00 81.56 184 ILE A C 1
ATOM 1477 O O . ILE A 1 184 ? 2.146 16.645 17.761 1.00 81.56 184 ILE A O 1
ATOM 1481 N N . ASN A 1 185 ? 2.064 15.409 19.637 1.00 84.38 185 ASN A N 1
ATOM 1482 C CA . ASN A 1 185 ? 3.263 15.990 20.238 1.00 84.38 185 ASN A CA 1
ATOM 1483 C C . ASN A 1 185 ? 4.511 15.733 19.384 1.00 84.38 185 ASN A C 1
ATOM 1485 O O . ASN A 1 185 ? 5.260 16.667 19.112 1.00 84.38 185 ASN A O 1
ATOM 1489 N N . SER A 1 186 ? 4.687 14.509 18.887 1.00 82.69 186 SER A N 1
ATOM 1490 C CA . SER A 1 186 ? 5.787 14.133 17.991 1.00 82.69 186 SER A CA 1
ATOM 1491 C C . SER A 1 186 ? 5.722 14.844 16.632 1.00 82.69 186 SER A C 1
ATOM 1493 O O . SER A 1 186 ? 6.745 15.020 15.978 1.00 82.69 186 SER A O 1
ATOM 1495 N N . SER A 1 187 ? 4.535 15.295 16.216 1.00 80.25 187 SER A N 1
ATOM 1496 C CA . SER A 1 187 ? 4.319 16.049 14.969 1.00 80.25 187 SER A CA 1
ATOM 1497 C C . SER A 1 187 ? 4.208 17.563 15.184 1.00 80.25 187 SER A C 1
ATOM 1499 O O . SER A 1 187 ? 3.965 18.304 14.230 1.00 80.25 187 SER A O 1
ATOM 1501 N N . LYS A 1 188 ? 4.351 18.046 16.424 1.00 84.25 188 LYS A N 1
ATOM 1502 C CA . LYS A 1 188 ? 4.014 19.420 16.819 1.00 84.25 188 LYS A CA 1
ATOM 1503 C C . LYS A 1 188 ? 4.817 20.467 16.061 1.00 84.25 188 LYS A C 1
ATOM 1505 O O . LYS A 1 188 ? 4.241 21.464 15.636 1.00 84.25 188 LYS A O 1
ATOM 1510 N N . ASP A 1 189 ? 6.108 20.231 15.857 1.00 80.56 189 ASP A N 1
ATOM 1511 C CA . ASP A 1 189 ? 6.980 21.170 15.147 1.00 80.56 189 ASP A CA 1
ATOM 1512 C C . ASP A 1 189 ? 6.580 21.301 13.677 1.00 80.56 189 ASP A C 1
ATOM 1514 O O . ASP A 1 189 ? 6.516 22.406 13.140 1.00 80.56 189 ASP A O 1
ATOM 1518 N N . LEU A 1 190 ? 6.214 20.183 13.046 1.00 75.94 190 LEU A N 1
ATOM 1519 C CA . LEU A 1 190 ? 5.715 20.166 11.676 1.00 75.94 190 LEU A CA 1
ATOM 1520 C C . LEU A 1 190 ? 4.355 20.875 11.566 1.00 75.94 190 LEU A C 1
ATOM 1522 O O . LEU A 1 190 ? 4.150 21.686 10.664 1.00 75.94 190 LEU A O 1
ATOM 1526 N N . ILE A 1 191 ? 3.439 20.615 12.504 1.00 77.19 191 ILE A N 1
ATOM 1527 C CA . ILE A 1 191 ? 2.136 21.294 12.577 1.00 77.19 191 ILE A CA 1
ATOM 1528 C C . ILE A 1 191 ? 2.332 22.801 12.770 1.00 77.19 191 ILE A C 1
ATOM 1530 O O . ILE A 1 191 ? 1.704 23.601 12.080 1.00 77.19 191 ILE A O 1
ATOM 1534 N N . PHE A 1 192 ? 3.225 23.201 13.675 1.00 81.94 192 PHE A N 1
ATOM 1535 C CA . PHE A 1 192 ? 3.540 24.603 13.925 1.00 81.94 192 PHE A CA 1
ATOM 1536 C C . PHE A 1 192 ? 4.120 25.278 12.683 1.00 81.94 192 PHE A C 1
ATOM 1538 O O . PHE A 1 192 ? 3.732 26.398 12.360 1.00 81.94 192 PHE A O 1
ATOM 1545 N N . LEU A 1 193 ? 4.991 24.583 11.952 1.00 76.94 193 LEU A N 1
ATOM 1546 C CA . LEU A 1 193 ? 5.549 25.063 10.695 1.00 76.94 193 LEU A CA 1
ATOM 1547 C C . LEU A 1 193 ? 4.441 25.302 9.658 1.00 76.94 193 LEU A C 1
ATOM 1549 O O . LEU A 1 193 ? 4.413 26.368 9.052 1.00 76.94 193 LEU A O 1
ATOM 1553 N N . PHE A 1 194 ? 3.478 24.381 9.528 1.00 74.75 194 PHE A N 1
ATOM 1554 C CA . PHE A 1 194 ? 2.327 24.542 8.628 1.00 74.75 194 PHE A CA 1
ATOM 1555 C C . PHE A 1 194 ? 1.332 25.632 9.041 1.00 74.75 194 PHE A C 1
ATOM 1557 O O . PHE A 1 194 ? 0.666 26.189 8.173 1.00 74.75 194 PHE A O 1
ATOM 1564 N N . LEU A 1 195 ? 1.205 25.926 10.336 1.00 78.06 195 LEU A N 1
ATOM 1565 C CA . LEU A 1 195 ? 0.296 26.964 10.836 1.00 78.06 195 LEU A CA 1
ATOM 1566 C C . LEU A 1 195 ? 0.916 28.363 10.815 1.00 78.06 195 LEU A C 1
ATOM 1568 O O . LEU A 1 195 ? 0.203 29.347 10.635 1.00 78.06 195 LEU A O 1
ATOM 1572 N N . LYS A 1 196 ? 2.226 28.461 11.056 1.00 79.00 196 LYS A N 1
ATOM 1573 C CA . LYS A 1 196 ? 2.930 29.738 11.202 1.00 79.00 196 LYS A CA 1
ATOM 1574 C C . LYS A 1 196 ? 3.307 30.367 9.865 1.00 79.00 196 LYS A C 1
ATOM 1576 O O . LYS A 1 196 ? 3.371 31.590 9.780 1.00 79.00 196 LYS A O 1
ATOM 1581 N N . TYR A 1 197 ? 3.589 29.547 8.861 1.00 74.75 197 TYR A N 1
ATOM 1582 C CA . TYR A 1 197 ? 4.089 30.008 7.574 1.00 74.75 197 TYR A CA 1
ATOM 1583 C C . TYR A 1 197 ? 3.058 29.766 6.482 1.00 74.75 197 TYR A C 1
ATOM 1585 O O . TYR A 1 197 ? 2.364 28.748 6.464 1.00 74.75 197 TYR A O 1
ATOM 1593 N N . ASP A 1 198 ? 2.968 30.711 5.550 1.00 76.69 198 ASP A N 1
ATOM 1594 C CA . ASP A 1 198 ? 2.102 30.542 4.394 1.00 76.69 198 ASP A CA 1
ATOM 1595 C C . ASP A 1 198 ? 2.588 29.343 3.565 1.00 76.69 198 ASP A C 1
ATOM 1597 O O . ASP A 1 198 ? 3.790 29.099 3.420 1.00 76.69 198 ASP A O 1
ATOM 1601 N N . LYS A 1 199 ? 1.654 28.589 2.979 1.00 69.69 199 LYS A N 1
ATOM 1602 C CA . LYS A 1 199 ? 1.968 27.417 2.151 1.00 69.69 199 LYS A CA 1
ATOM 1603 C C . LYS A 1 199 ? 2.986 27.745 1.051 1.00 69.69 199 LYS A C 1
ATOM 1605 O O . LYS A 1 199 ? 3.802 26.892 0.700 1.00 69.69 199 LYS A O 1
ATOM 1610 N N . SER A 1 200 ? 2.951 28.965 0.514 1.00 69.94 200 SER A N 1
ATOM 1611 C CA . SER A 1 200 ? 3.906 29.441 -0.489 1.00 69.94 200 SER A CA 1
ATOM 1612 C C . SER A 1 200 ? 5.327 29.654 0.065 1.00 69.94 200 SER A C 1
ATOM 1614 O O . SER A 1 200 ? 6.298 29.313 -0.613 1.00 69.94 200 SER A O 1
ATOM 1616 N N . GLU A 1 201 ? 5.467 30.138 1.302 1.00 67.50 201 GLU A N 1
ATOM 1617 C CA . GLU A 1 201 ? 6.755 30.312 1.992 1.00 67.50 201 GLU A CA 1
ATOM 1618 C C . GLU A 1 201 ? 7.366 28.987 2.437 1.00 67.50 201 GLU A C 1
ATOM 1620 O O . GLU A 1 201 ? 8.571 28.781 2.290 1.00 67.50 201 GLU A O 1
ATOM 1625 N N . ILE A 1 202 ? 6.539 28.065 2.931 1.00 65.50 202 ILE A N 1
ATOM 1626 C CA . ILE A 1 202 ? 6.971 26.706 3.269 1.00 65.50 202 ILE A CA 1
ATOM 1627 C C . ILE A 1 202 ? 7.513 26.030 2.016 1.00 65.50 202 ILE A C 1
ATOM 1629 O O . ILE A 1 202 ? 8.615 25.490 2.037 1.00 65.50 202 ILE A O 1
ATOM 1633 N N . LYS A 1 203 ? 6.784 26.118 0.896 1.00 62.44 203 LYS A N 1
ATOM 1634 C CA . LYS A 1 203 ? 7.216 25.528 -0.373 1.00 62.44 203 LYS A CA 1
ATOM 1635 C C . LYS A 1 203 ? 8.566 26.094 -0.832 1.00 62.44 203 LYS A C 1
ATOM 1637 O O . LYS A 1 203 ? 9.468 25.312 -1.106 1.00 62.44 203 LYS A O 1
ATOM 1642 N N . LYS A 1 204 ? 8.744 27.422 -0.806 1.00 63.72 204 LYS A N 1
ATOM 1643 C CA . LYS A 1 204 ? 10.037 28.078 -1.090 1.00 63.72 204 LYS A CA 1
ATOM 1644 C C . LYS A 1 204 ? 11.157 27.671 -0.130 1.00 63.72 204 LYS A C 1
ATOM 1646 O O . LYS A 1 204 ? 12.310 27.584 -0.530 1.00 63.72 204 LYS A O 1
ATOM 1651 N N . SER A 1 205 ? 10.843 27.458 1.144 1.00 58.62 205 SER A N 1
ATOM 1652 C CA . SER A 1 205 ? 11.849 27.102 2.153 1.00 58.62 205 SER A CA 1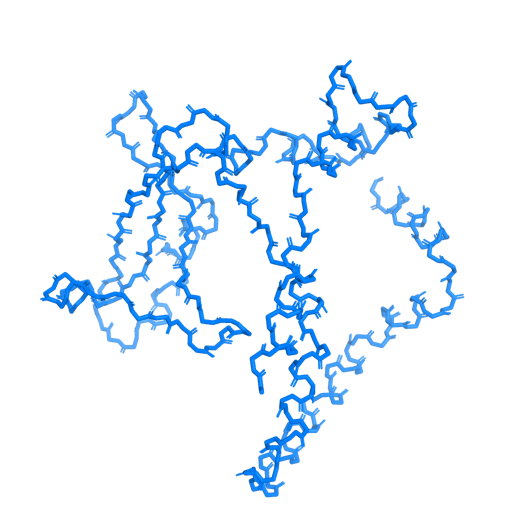
ATOM 1653 C C . SER A 1 205 ? 12.292 25.647 2.021 1.00 58.62 205 SER A C 1
ATOM 1655 O O . SER A 1 205 ? 13.470 25.351 2.189 1.00 58.62 205 SER A O 1
ATOM 1657 N N . PHE A 1 206 ? 11.378 24.749 1.649 1.00 54.38 206 PHE A N 1
ATOM 1658 C CA . PHE A 1 206 ? 11.711 23.369 1.299 1.00 54.38 206 PHE A CA 1
ATOM 1659 C C . PHE A 1 206 ? 12.461 23.266 -0.037 1.00 54.38 206 PHE A C 1
ATOM 1661 O O . PHE A 1 206 ? 13.316 22.398 -0.169 1.00 54.38 206 PHE A O 1
ATOM 1668 N N . GLU A 1 207 ? 12.219 24.174 -0.990 1.00 50.56 207 GLU A N 1
ATOM 1669 C CA . GLU A 1 207 ? 13.038 24.306 -2.210 1.00 50.56 207 GLU A CA 1
ATOM 1670 C C . GLU A 1 207 ? 14.509 24.662 -1.913 1.00 50.56 207 GLU A C 1
ATOM 1672 O O . GLU A 1 207 ? 15.356 24.445 -2.772 1.00 50.56 207 GLU A O 1
ATOM 1677 N N . ASN A 1 208 ? 14.824 25.175 -0.715 1.00 44.19 208 ASN A N 1
ATOM 1678 C CA . ASN A 1 208 ? 16.193 25.488 -0.281 1.00 44.19 208 ASN A CA 1
ATOM 1679 C C . ASN A 1 208 ? 16.846 24.378 0.562 1.00 44.19 208 ASN A C 1
ATOM 1681 O O . ASN A 1 208 ? 18.013 24.506 0.927 1.00 44.19 208 ASN A O 1
ATOM 1685 N N . PHE A 1 209 ? 16.105 23.323 0.915 1.00 36.47 209 PHE A N 1
ATOM 1686 C CA . PHE A 1 209 ? 16.630 22.175 1.665 1.00 36.47 209 PHE A CA 1
ATOM 1687 C C . PHE A 1 209 ? 17.275 21.108 0.762 1.00 36.47 209 PHE A C 1
ATOM 1689 O O . PHE A 1 209 ? 17.806 20.125 1.281 1.00 36.47 209 PHE A O 1
ATOM 1696 N N . PHE A 1 210 ? 17.245 21.309 -0.560 1.00 35.31 210 PHE A N 1
ATOM 1697 C CA . PHE A 1 210 ? 17.818 20.423 -1.574 1.00 35.31 210 PHE A CA 1
ATOM 1698 C C . PHE A 1 210 ? 18.721 21.200 -2.534 1.00 35.31 210 PHE A C 1
ATOM 1700 O O . PHE A 1 210 ? 18.251 22.215 -3.100 1.00 35.31 210 PHE A O 1
#

Sequence (210 aa):
MNDAYDKALDEAHCFEGRKCLREIFGSPNAPASCNDTLLTRAPNACLYVDNVLFECQDNQEFSYFVHLTTREEEIISSEKIMCSSGCLVGSTYCVPAYEDKTKDCFRLHNLGSYIFLNEVSYFSENSNKPKILLFEIKNKTGQRRVGLNYLKLGKFHLTVFNELKFLLNKNELNEINSMVEHCINSSKDLIFLFLKYDKSEIKKSFENFF

pLDDT: mean 70.78, std 16.58, range [34.94, 93.88]

Secondary structure (DSSP, 8-state):
-HHHHHHHHHHHT-B-HHHHHHHHHT-TTS-TTS-THHHHHSTTTHHHHT-HHHHTTSS-SEEEEEEEES-HHHHHHHT--PPBSSSSS-B---EEEEEETTTTEEEEPHHHHHIIIIIHHHH-SSS---EEEEEEEEPPTT----B--HHHHHHHHHHHHHHHGGGS-HHHHHHHHHHHHHHHHHTHHHHHHHHHS-HHHHHHHHTT--

Radius of gyration: 21.4 Å; chains: 1; bounding box: 44×55×54 Å